Protein AF-A0A1N6MXH7-F1 (afdb_monomer)

Radius of gyration: 32.13 Å; Cα contacts (8 Å, |Δi|>4): 875; chains: 1; bounding box: 76×52×93 Å

Solvent-accessible surface area (backbone atoms only — not comparable to full-atom values): 20182 Å² total; per-residue (Å²): 137,86,83,79,81,79,79,75,79,75,78,75,62,66,65,48,70,84,41,58,43,37,44,47,93,45,76,64,41,60,33,38,21,50,61,50,12,36,44,67,41,36,38,38,38,20,35,17,30,86,84,70,45,72,41,81,75,52,71,70,60,56,66,57,48,40,54,16,33,28,88,80,65,44,65,58,55,86,53,35,44,71,40,76,68,80,74,94,47,51,52,72,53,84,90,58,82,79,71,96,76,76,81,49,82,70,77,69,47,85,54,88,53,58,47,75,49,58,35,30,35,27,21,59,41,75,46,75,46,44,40,14,45,32,37,71,56,91,93,40,81,45,57,22,25,85,95,43,98,22,75,40,56,32,37,42,33,23,39,77,52,61,81,40,51,41,85,39,48,41,79,48,78,44,73,69,78,43,69,54,70,31,54,28,42,38,38,32,29,36,67,97,72,74,41,77,78,48,74,50,79,48,74,38,49,32,40,28,30,40,35,39,37,28,64,36,92,88,60,66,62,51,34,60,45,44,49,68,40,63,36,76,28,72,83,47,82,84,44,42,39,40,27,23,29,40,39,31,68,54,95,54,24,41,31,38,34,30,54,48,26,60,52,72,44,76,66,40,60,34,46,51,79,74,46,72,49,76,47,77,43,86,46,62,100,89,49,76,49,37,35,38,38,38,37,37,39,63,51,49,71,40,63,45,70,54,96,54,85,26,39,37,32,30,40,39,37,41,35,53,50,96,48,84,71,65,82,71,80,70,51,70,54,64,28,37,34,34,38,23,25,38,48,34,31,50,38,48,49,29,29,47,42,76,39,96,75,61,77,52,68,50,67,37,69,108

Structure (mmCIF, N/CA/C/O backbone):
data_AF-A0A1N6MXH7-F1
#
_entry.id   AF-A0A1N6MXH7-F1
#
loop_
_atom_site.group_PDB
_atom_site.id
_atom_site.type_symbol
_atom_site.label_atom_id
_atom_site.label_alt_id
_atom_site.label_comp_id
_atom_site.label_asym_id
_atom_site.label_entity_id
_atom_site.label_seq_id
_atom_site.pdbx_PDB_ins_code
_atom_site.Cartn_x
_atom_site.Cartn_y
_atom_site.Cartn_z
_atom_site.occupancy
_atom_site.B_iso_or_equiv
_atom_site.auth_seq_id
_atom_site.auth_comp_id
_atom_site.auth_asym_id
_atom_site.auth_atom_id
_atom_site.pdbx_PDB_model_num
ATOM 1 N N . MET A 1 1 ? 18.339 37.182 46.900 1.00 38.59 1 MET A N 1
ATOM 2 C CA . MET A 1 1 ? 17.891 35.777 46.757 1.00 38.59 1 MET A CA 1
ATOM 3 C C . MET A 1 1 ? 16.383 35.771 46.547 1.00 38.59 1 MET A C 1
ATOM 5 O O . MET A 1 1 ? 15.653 36.148 47.451 1.00 38.59 1 MET A O 1
ATOM 9 N N . LYS A 1 2 ? 15.919 35.462 45.329 1.00 33.62 2 LYS A N 1
ATOM 10 C CA . LYS A 1 2 ? 14.487 35.376 45.002 1.00 33.62 2 LYS A CA 1
ATOM 11 C C . LYS A 1 2 ? 13.972 33.994 45.418 1.00 33.62 2 LYS A C 1
ATOM 13 O O . LYS A 1 2 ? 14.464 32.986 44.922 1.00 33.62 2 LYS A O 1
ATOM 18 N N . SER A 1 3 ? 13.018 33.973 46.344 1.00 31.70 3 SER A N 1
ATOM 19 C CA . SER A 1 3 ? 12.317 32.770 46.797 1.00 31.70 3 SER A CA 1
ATOM 20 C C . SER A 1 3 ? 11.474 32.190 45.654 1.00 31.70 3 SER A C 1
ATOM 22 O O . SER A 1 3 ? 10.601 32.872 45.114 1.00 31.70 3 SER A O 1
ATOM 24 N N . LYS A 1 4 ? 11.761 30.943 45.261 1.00 37.69 4 LYS A N 1
ATOM 25 C CA . LYS A 1 4 ? 10.909 30.148 44.371 1.00 37.69 4 LYS A CA 1
ATOM 26 C C . LYS A 1 4 ? 9.700 29.674 45.179 1.00 37.69 4 LYS A C 1
ATOM 28 O O . LYS A 1 4 ? 9.831 28.795 46.025 1.00 37.69 4 LYS A O 1
ATOM 33 N N . LYS A 1 5 ? 8.522 30.234 44.893 1.00 37.94 5 LYS A N 1
ATOM 34 C CA . LYS A 1 5 ? 7.237 29.640 45.281 1.00 37.94 5 LYS A CA 1
ATOM 35 C C . LYS A 1 5 ? 7.098 28.296 44.561 1.00 37.94 5 LYS A C 1
ATOM 37 O O . LYS A 1 5 ? 6.932 28.268 43.345 1.00 37.94 5 LYS A O 1
ATOM 42 N N . GLN A 1 6 ? 7.178 27.198 45.307 1.00 36.84 6 GLN A N 1
ATOM 43 C CA . GLN A 1 6 ? 6.637 25.914 44.873 1.00 36.84 6 GLN A CA 1
ATOM 44 C C . GLN A 1 6 ? 5.113 26.053 44.818 1.00 36.84 6 GLN A C 1
ATOM 46 O O . GLN A 1 6 ? 4.457 26.206 45.848 1.00 36.84 6 GLN A O 1
ATOM 51 N N . HIS A 1 7 ? 4.552 26.041 43.611 1.00 32.78 7 HIS A N 1
ATOM 52 C CA . HIS A 1 7 ? 3.139 25.748 43.423 1.00 32.78 7 HIS A CA 1
ATOM 53 C C . HIS A 1 7 ? 2.950 24.261 43.737 1.00 32.78 7 HIS A C 1
ATOM 55 O O . HIS A 1 7 ? 3.252 23.403 42.915 1.00 32.78 7 HIS A O 1
ATOM 61 N N . HIS A 1 8 ? 2.494 23.952 44.950 1.00 35.03 8 HIS A N 1
ATOM 62 C CA . HIS A 1 8 ? 1.823 22.685 45.199 1.00 35.03 8 HIS A CA 1
ATOM 63 C C . HIS A 1 8 ? 0.501 22.730 44.431 1.00 35.03 8 HIS A C 1
ATOM 65 O O . HIS A 1 8 ? -0.423 23.439 44.833 1.00 35.03 8 HIS A O 1
ATOM 71 N N . GLU A 1 9 ? 0.420 22.010 43.311 1.00 40.69 9 GLU A N 1
ATOM 72 C CA . GLU A 1 9 ? -0.867 21.613 42.748 1.00 40.69 9 GLU A CA 1
ATOM 73 C C . GLU A 1 9 ? -1.609 20.838 43.830 1.00 40.69 9 GLU A C 1
ATOM 75 O O . GLU A 1 9 ? -1.252 19.723 44.209 1.00 40.69 9 GLU A O 1
ATOM 80 N N . LYS A 1 10 ? -2.607 21.495 44.411 1.00 43.22 10 LYS A N 1
ATOM 81 C CA . LYS A 1 10 ? -3.512 20.898 45.374 1.00 43.22 10 LYS A CA 1
ATOM 82 C C . LYS A 1 10 ? -4.311 19.856 44.597 1.00 43.22 10 LYS A C 1
ATOM 84 O O . LYS A 1 10 ? -5.234 20.219 43.880 1.00 43.22 10 LYS A O 1
ATOM 89 N N . THR A 1 11 ? -3.922 18.587 44.685 1.00 53.44 11 THR A N 1
ATOM 90 C CA . THR A 1 11 ? -4.691 17.488 44.098 1.00 53.44 11 THR A CA 1
ATOM 91 C C . THR A 1 11 ? -6.060 17.501 44.769 1.00 53.44 11 THR A C 1
ATOM 93 O O . THR A 1 11 ? -6.185 17.165 45.948 1.00 53.44 11 THR A O 1
ATOM 96 N N . GLU A 1 12 ? -7.077 18.006 44.073 1.00 65.69 12 GLU A N 1
ATOM 97 C CA . GLU A 1 12 ? -8.422 18.074 44.629 1.00 65.69 12 GLU A CA 1
ATOM 98 C C . GLU A 1 12 ? -8.900 16.650 44.930 1.00 65.69 12 GLU A C 1
ATOM 100 O O . GLU A 1 12 ? -8.828 15.746 44.094 1.00 65.69 12 GLU A O 1
ATOM 105 N N . ILE A 1 13 ? -9.339 16.423 46.169 1.00 81.50 13 ILE A N 1
ATOM 106 C CA . ILE A 1 13 ? -9.762 15.097 46.617 1.00 81.50 13 ILE A CA 1
ATOM 107 C C . ILE A 1 13 ? -11.116 14.785 45.975 1.00 81.50 13 ILE A C 1
ATOM 109 O O . ILE A 1 13 ? -12.176 15.173 46.474 1.00 81.50 13 ILE A O 1
ATOM 113 N N . ILE A 1 14 ? -11.078 14.055 44.862 1.00 88.25 14 ILE A N 1
ATOM 114 C CA . ILE A 1 14 ? -12.271 13.536 44.193 1.00 88.25 14 ILE A CA 1
ATOM 115 C C . ILE A 1 14 ? -13.004 12.573 45.133 1.00 88.25 14 ILE A C 1
ATOM 117 O O . ILE A 1 14 ? -12.465 11.547 45.554 1.00 88.25 14 ILE A O 1
ATOM 121 N N . SER A 1 15 ? -14.254 12.901 45.445 1.00 89.38 15 SER A N 1
ATOM 122 C CA . SER A 1 15 ? -15.124 12.130 46.341 1.00 89.38 15 SER A CA 1
ATOM 123 C C . SER A 1 15 ? -16.166 11.293 45.589 1.00 89.38 15 SER A C 1
ATOM 125 O O . SER A 1 15 ? -16.755 10.363 46.153 1.00 89.38 15 SER A O 1
ATOM 127 N N . GLY A 1 16 ? -16.403 11.583 44.308 1.00 92.19 16 GLY A N 1
ATOM 128 C CA . GLY A 1 16 ? -17.233 10.749 43.445 1.00 92.19 16 GLY A CA 1
ATOM 129 C C . GLY A 1 16 ? -17.505 11.324 42.067 1.00 92.19 16 GLY A C 1
ATOM 130 O O . GLY A 1 16 ? -16.917 12.325 41.672 1.00 92.19 16 GLY A O 1
ATOM 131 N N . LEU A 1 17 ? -18.406 10.649 41.349 1.00 93.94 17 LEU A N 1
ATOM 132 C CA . LEU A 1 17 ? -18.846 11.006 40.003 1.00 93.94 17 LEU A CA 1
ATOM 133 C C . LEU A 1 17 ? -20.354 11.296 39.993 1.00 93.94 17 LEU A C 1
ATOM 135 O O . LEU A 1 17 ? -21.145 10.543 40.584 1.00 93.94 17 LEU A O 1
ATOM 139 N N . ASN A 1 18 ? -20.747 12.378 39.324 1.00 91.06 18 ASN A N 1
ATOM 140 C CA . ASN A 1 18 ? -22.140 12.716 39.019 1.00 91.06 18 ASN A CA 1
ATOM 141 C C . ASN A 1 18 ? -22.541 12.190 37.643 1.00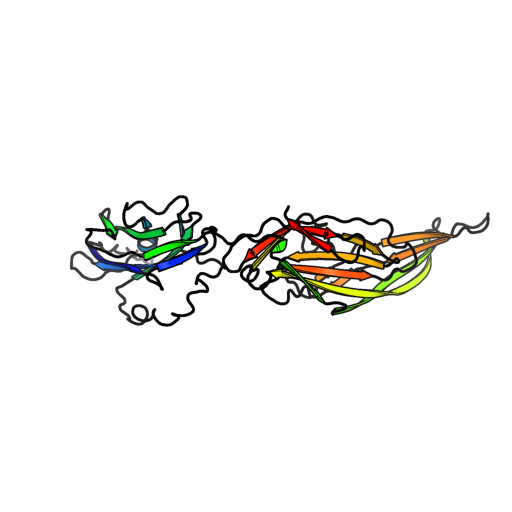 91.06 18 ASN A C 1
ATOM 143 O O . ASN A 1 18 ? -23.614 11.608 37.507 1.00 91.06 18 ASN A O 1
ATOM 147 N N . ILE A 1 19 ? -21.649 12.331 36.662 1.00 92.12 19 ILE A N 1
ATOM 148 C CA . ILE A 1 19 ? -21.818 11.815 35.304 1.00 92.12 19 ILE A CA 1
ATOM 149 C C . ILE A 1 19 ? -20.680 10.838 35.039 1.00 92.12 19 ILE A C 1
ATOM 151 O O . ILE A 1 19 ? -19.520 11.150 35.307 1.00 92.12 19 ILE A O 1
ATOM 155 N N . PHE A 1 20 ? -21.027 9.660 34.533 1.00 94.50 20 PHE A N 1
ATOM 156 C CA . PHE A 1 20 ? -20.088 8.718 33.943 1.00 94.50 20 PHE A CA 1
ATOM 157 C C . PHE A 1 20 ? -20.857 7.879 32.922 1.00 94.50 20 PHE A C 1
ATOM 159 O O . PHE A 1 20 ? -21.672 7.038 33.296 1.00 94.50 20 PHE A O 1
ATOM 166 N N . GLN A 1 21 ? -20.713 8.205 31.640 1.00 94.31 21 GLN A N 1
ATOM 167 C CA . GLN A 1 21 ? -21.544 7.662 30.560 1.00 94.31 21 GLN A CA 1
ATOM 168 C C . GLN A 1 21 ? -20.712 7.445 29.298 1.00 94.31 21 GLN A C 1
ATOM 170 O O . GLN A 1 21 ? -19.763 8.185 29.047 1.00 94.31 21 GLN A O 1
ATOM 175 N N . VAL A 1 22 ? -21.094 6.465 28.484 1.00 92.50 22 VAL A N 1
ATOM 176 C CA . VAL A 1 22 ? -20.469 6.172 27.192 1.00 92.50 22 VAL A CA 1
ATOM 177 C C . VAL A 1 22 ? -21.432 6.513 26.064 1.00 92.50 22 VAL A C 1
ATOM 179 O O . VAL A 1 22 ? -22.631 6.261 26.142 1.00 92.50 22 VAL A O 1
ATOM 182 N N . HIS A 1 23 ? -20.896 7.108 25.010 1.00 89.62 23 HIS A N 1
ATOM 183 C CA . HIS A 1 23 ? -21.662 7.672 23.914 1.00 89.62 23 HIS A CA 1
ATOM 184 C C . HIS A 1 23 ? -20.965 7.433 22.575 1.00 89.62 23 HIS A C 1
ATOM 186 O O . HIS A 1 23 ? -19.736 7.369 22.487 1.00 89.62 23 HIS A O 1
ATOM 192 N N . SER A 1 24 ? -21.765 7.334 21.520 1.00 83.69 24 SER A N 1
ATOM 193 C CA . SER A 1 24 ? -21.318 7.207 20.136 1.00 83.69 24 SER A CA 1
ATOM 194 C C . SER A 1 24 ? -22.317 7.859 19.190 1.00 83.69 24 SER A C 1
ATOM 196 O O . SER A 1 24 ? -23.493 7.990 19.518 1.00 83.69 24 SER A O 1
ATOM 198 N N . ILE A 1 25 ? -21.847 8.210 17.986 1.00 73.81 25 ILE A N 1
ATOM 199 C CA . ILE A 1 25 ? -22.654 8.862 16.935 1.00 73.81 25 ILE A CA 1
ATOM 200 C C . ILE A 1 25 ? -23.952 8.096 16.666 1.00 73.81 25 ILE A C 1
ATOM 202 O O . ILE A 1 25 ? -25.014 8.687 16.496 1.00 73.81 25 ILE A O 1
ATOM 206 N N . LEU A 1 26 ? -23.859 6.769 16.672 1.00 76.75 26 LEU A N 1
ATOM 207 C CA . LEU A 1 26 ? -24.978 5.863 16.486 1.00 76.75 26 LEU A CA 1
ATOM 208 C C . LEU A 1 26 ? -25.105 4.964 17.706 1.00 76.75 26 LEU A C 1
ATOM 210 O O . LEU A 1 26 ? -24.095 4.546 18.270 1.00 76.75 26 LEU A O 1
ATOM 214 N N . LYS A 1 27 ? -26.340 4.601 18.065 1.00 75.06 27 LYS A N 1
ATOM 215 C CA . LYS A 1 27 ? -26.617 3.632 19.138 1.00 75.06 27 LYS A CA 1
ATOM 216 C C . LYS A 1 27 ? -25.940 2.277 18.884 1.00 75.06 27 LYS A C 1
ATOM 218 O O . LYS A 1 27 ? -25.482 1.622 19.818 1.00 75.06 27 LYS A O 1
ATOM 223 N N . THR A 1 28 ? -25.861 1.891 17.613 1.00 87.94 28 THR A N 1
ATOM 224 C CA . THR A 1 28 ? -25.142 0.708 17.146 1.00 87.94 28 THR A CA 1
ATOM 225 C C . THR A 1 28 ? -24.199 1.118 16.026 1.00 87.94 28 THR A C 1
ATOM 227 O O . THR A 1 28 ? -24.632 1.665 15.014 1.00 87.94 28 THR A O 1
ATOM 230 N N . MET A 1 29 ? -22.910 0.856 16.211 1.00 90.69 29 MET A N 1
ATOM 231 C CA . MET A 1 29 ? -21.877 1.074 15.203 1.00 90.69 29 MET A CA 1
ATOM 232 C C . MET A 1 29 ? -21.495 -0.257 14.573 1.00 90.69 29 MET A C 1
ATOM 234 O O . MET A 1 29 ? -21.377 -1.261 15.271 1.00 90.69 29 MET A O 1
ATOM 238 N N . LYS A 1 30 ? -21.273 -0.254 13.262 1.00 92.50 30 LYS A N 1
ATOM 239 C CA . LYS A 1 30 ? -20.743 -1.405 12.533 1.00 92.50 30 LYS A CA 1
ATOM 240 C C . LYS A 1 30 ? -19.333 -1.089 12.063 1.00 92.50 30 LYS A C 1
ATOM 242 O O . LYS A 1 30 ? -19.087 0.020 11.590 1.00 92.50 30 LYS A O 1
ATOM 247 N N . ILE A 1 31 ? -18.421 -2.036 12.213 1.00 95.06 31 ILE A N 1
ATOM 248 C CA . ILE A 1 31 ? -17.057 -1.959 11.690 1.00 95.06 31 ILE A CA 1
ATOM 249 C C . ILE A 1 31 ? -16.675 -3.307 11.095 1.00 95.06 31 ILE A C 1
ATOM 251 O O . ILE A 1 31 ? -17.125 -4.337 11.582 1.00 95.06 31 ILE A O 1
ATOM 255 N N . TYR A 1 32 ? -15.814 -3.326 10.083 1.00 96.31 32 TYR A N 1
ATOM 256 C CA . TYR A 1 32 ? -15.231 -4.584 9.627 1.00 96.31 32 TYR A CA 1
ATOM 257 C C . TYR A 1 32 ? -14.225 -5.106 10.654 1.00 96.31 32 TYR A C 1
ATOM 259 O O . TYR A 1 32 ? -13.389 -4.352 11.157 1.00 96.31 32 TYR A O 1
ATOM 267 N N . ALA A 1 33 ? -14.265 -6.409 10.919 1.00 96.81 33 ALA A N 1
ATOM 268 C CA . ALA A 1 33 ? -13.365 -7.120 11.820 1.00 96.81 33 ALA A CA 1
ATOM 269 C C . ALA A 1 33 ? -11.966 -7.339 11.203 1.00 96.81 33 ALA A C 1
ATOM 271 O O . ALA A 1 33 ? -11.436 -8.448 11.173 1.00 96.81 33 ALA A O 1
ATOM 272 N N . ASN A 1 34 ? -11.384 -6.276 10.645 1.00 96.50 34 ASN A N 1
ATOM 273 C CA . ASN A 1 34 ? -10.124 -6.276 9.901 1.00 96.50 34 ASN A CA 1
ATOM 274 C C . ASN A 1 34 ? -8.959 -5.645 10.690 1.00 96.50 34 ASN A C 1
ATOM 276 O O . ASN A 1 34 ? -7.886 -5.404 10.135 1.00 96.50 34 ASN A O 1
ATOM 280 N N . GLY A 1 35 ? -9.181 -5.304 11.963 1.00 96.19 35 GLY A N 1
ATOM 281 C CA . GLY A 1 35 ? -8.195 -4.652 12.824 1.00 96.19 35 GLY A CA 1
ATOM 282 C C . GLY A 1 35 ? -7.916 -3.179 12.503 1.00 96.19 35 GLY A C 1
ATOM 283 O O . GLY A 1 35 ? -7.206 -2.516 13.265 1.00 96.19 35 GLY A O 1
ATOM 284 N N . LYS A 1 36 ? -8.484 -2.629 11.426 1.00 95.88 36 LYS A N 1
ATOM 285 C CA . LYS A 1 36 ? -8.186 -1.292 10.893 1.00 95.88 36 LYS A CA 1
ATOM 286 C C . LYS A 1 36 ? -9.383 -0.352 10.910 1.00 95.88 36 LYS A C 1
ATOM 288 O O . LYS A 1 36 ? -9.194 0.815 11.244 1.00 95.88 36 LYS A O 1
ATOM 293 N N . MET A 1 37 ? -10.592 -0.799 10.585 1.00 95.81 37 MET A N 1
ATOM 294 C CA . MET A 1 37 ? -11.776 0.044 10.736 1.00 95.81 37 MET A CA 1
ATOM 295 C C . MET A 1 37 ? -12.001 0.328 12.225 1.00 95.81 37 MET A C 1
ATOM 297 O O . MET A 1 37 ? -11.911 -0.573 13.056 1.00 95.81 37 MET A O 1
ATOM 301 N N . GLN A 1 38 ? -12.261 1.590 12.570 1.00 95.31 38 GLN A N 1
ATOM 302 C CA . GLN A 1 38 ? -12.436 2.007 13.959 1.00 95.31 38 GLN A CA 1
ATOM 303 C C . GLN A 1 38 ? -13.826 2.591 14.203 1.00 95.31 38 GLN A C 1
ATOM 305 O O . GLN A 1 38 ? -14.354 3.319 13.367 1.00 95.31 38 GLN A O 1
ATOM 310 N N . ALA A 1 39 ? -14.378 2.319 15.382 1.00 94.00 39 ALA A N 1
ATOM 311 C CA . ALA A 1 39 ? -15.581 2.934 15.920 1.00 94.00 39 ALA A CA 1
ATOM 312 C C . ALA A 1 39 ? -15.204 3.985 16.974 1.00 94.00 39 ALA A C 1
ATOM 314 O O . ALA A 1 39 ? -14.379 3.722 17.853 1.00 94.00 39 ALA A O 1
ATOM 315 N N . ARG A 1 40 ? -15.815 5.174 16.909 1.00 93.56 40 ARG A N 1
ATOM 316 C CA . ARG A 1 40 ? -15.599 6.242 17.896 1.00 93.56 40 ARG A CA 1
ATOM 317 C C . ARG A 1 40 ? -16.456 5.994 19.135 1.00 93.56 40 ARG A C 1
ATOM 319 O O . ARG A 1 40 ? -17.680 5.956 19.039 1.00 93.56 40 ARG A O 1
ATOM 326 N N . VAL A 1 41 ? -15.818 5.915 20.295 1.00 93.81 41 VAL A N 1
ATOM 327 C CA . VAL A 1 41 ? -16.467 5.778 21.601 1.00 93.81 41 VAL A CA 1
ATOM 328 C C . VAL A 1 41 ? -16.021 6.929 22.491 1.00 93.81 41 VAL A C 1
ATOM 330 O O . VAL A 1 41 ? -14.834 7.073 22.765 1.00 93.81 41 VAL A O 1
ATOM 333 N N . THR A 1 42 ? -16.952 7.755 22.953 1.00 94.12 42 THR A N 1
ATOM 334 C CA . THR A 1 42 ? -16.653 8.904 23.814 1.00 94.12 42 THR A CA 1
ATOM 335 C C . THR A 1 42 ? -17.223 8.674 25.205 1.00 94.12 42 THR A C 1
ATOM 337 O O . THR A 1 42 ? -18.403 8.372 25.371 1.00 94.12 42 THR A O 1
ATOM 340 N N . VAL A 1 43 ? -16.374 8.822 26.216 1.00 95.25 43 VAL A N 1
ATOM 341 C CA . VAL A 1 43 ? -16.749 8.736 27.626 1.00 95.25 43 VAL A CA 1
ATOM 342 C C . VAL A 1 43 ? -16.936 10.147 28.157 1.00 95.25 43 VAL A C 1
ATOM 344 O O . VAL A 1 43 ? -16.017 10.952 28.058 1.00 95.25 43 VAL A O 1
ATOM 347 N N . PHE A 1 44 ? -18.102 10.438 28.723 1.00 94.62 44 PHE A N 1
ATOM 348 C CA . PHE A 1 44 ? -18.416 11.693 29.401 1.00 94.62 44 PHE A CA 1
ATOM 349 C C . PHE A 1 44 ? -18.335 11.493 30.909 1.00 94.62 44 PHE A C 1
ATOM 351 O O . PHE A 1 44 ? -18.865 10.512 31.439 1.00 94.62 44 PHE A O 1
ATOM 358 N N . ILE A 1 45 ? -17.683 12.420 31.605 1.00 94.81 45 ILE A N 1
ATOM 359 C CA . ILE A 1 45 ? -17.405 12.308 33.033 1.00 94.81 45 ILE A CA 1
ATOM 360 C C . ILE A 1 45 ? -17.504 13.663 33.737 1.00 94.81 45 ILE A C 1
ATOM 362 O O . ILE A 1 45 ? -17.041 14.682 33.236 1.00 94.81 45 ILE A O 1
ATOM 366 N N . GLN A 1 46 ? -18.112 13.668 34.921 1.00 94.75 46 GLN A N 1
ATOM 367 C CA . GLN A 1 46 ? -18.156 14.822 35.818 1.00 94.75 46 GLN A CA 1
ATOM 368 C C . GLN A 1 46 ? -17.867 14.343 37.238 1.00 94.75 46 GLN A C 1
ATOM 370 O O . GLN A 1 46 ? -18.663 13.596 37.821 1.00 94.75 46 GLN A O 1
ATOM 375 N N . ALA A 1 47 ? -16.737 14.775 37.789 1.00 94.38 47 ALA A N 1
ATOM 376 C CA . ALA A 1 47 ? -16.320 14.458 39.147 1.00 94.38 47 ALA A CA 1
ATOM 377 C C . ALA A 1 47 ? -16.768 15.535 40.144 1.00 94.38 47 ALA A C 1
ATOM 379 O O . ALA A 1 47 ? -17.087 16.659 39.759 1.00 94.38 47 ALA A O 1
ATOM 380 N N . TYR A 1 48 ? -16.810 15.188 41.432 1.00 94.50 48 TYR A N 1
ATOM 381 C CA . TYR A 1 48 ? -17.106 16.126 42.516 1.00 94.50 48 TYR A CA 1
ATOM 382 C C . TYR A 1 48 ? -16.227 15.902 43.758 1.00 94.50 48 TYR A C 1
ATOM 384 O O . TYR A 1 48 ? -15.789 14.778 44.027 1.00 94.50 48 TYR A O 1
ATOM 392 N N . ASP A 1 49 ? -16.012 16.960 44.543 1.00 93.25 49 ASP A N 1
ATOM 393 C CA . ASP A 1 49 ? -15.274 16.952 45.816 1.00 93.25 49 ASP A CA 1
ATOM 394 C C . ASP A 1 49 ? -16.147 16.565 47.032 1.00 93.25 49 ASP A C 1
ATOM 396 O O . ASP A 1 49 ? -17.343 16.285 46.923 1.00 93.25 49 ASP A O 1
ATOM 400 N N . ALA A 1 50 ? -15.575 16.573 48.238 1.00 90.00 50 ALA A N 1
ATOM 401 C CA . ALA A 1 50 ? -16.310 16.237 49.463 1.00 90.00 50 ALA A CA 1
ATOM 402 C C . ALA A 1 50 ? -17.524 17.158 49.722 1.00 90.00 50 ALA A C 1
ATOM 404 O O . ALA A 1 50 ? -18.490 16.738 50.359 1.00 90.00 50 ALA A O 1
ATOM 405 N N . ASN A 1 51 ? -17.509 18.377 49.175 1.00 91.81 51 ASN A N 1
ATOM 406 C CA . ASN A 1 51 ? -18.566 19.382 49.292 1.00 91.81 51 ASN A CA 1
ATOM 407 C C . ASN A 1 51 ? -19.589 19.315 48.147 1.00 91.81 51 ASN A C 1
ATOM 409 O O . ASN A 1 51 ? -20.402 20.229 48.010 1.00 91.81 51 ASN A O 1
ATOM 413 N N . LYS A 1 52 ? -19.547 18.266 47.310 1.00 89.44 52 LYS A N 1
ATOM 414 C CA . LYS A 1 52 ? -20.387 18.105 46.109 1.00 89.44 52 LYS A CA 1
ATOM 415 C C . LYS A 1 52 ? -20.168 19.188 45.045 1.00 89.44 52 LYS A C 1
ATOM 417 O O . LYS A 1 52 ? -21.016 19.349 44.167 1.00 89.44 52 LYS A O 1
ATOM 422 N N . LYS A 1 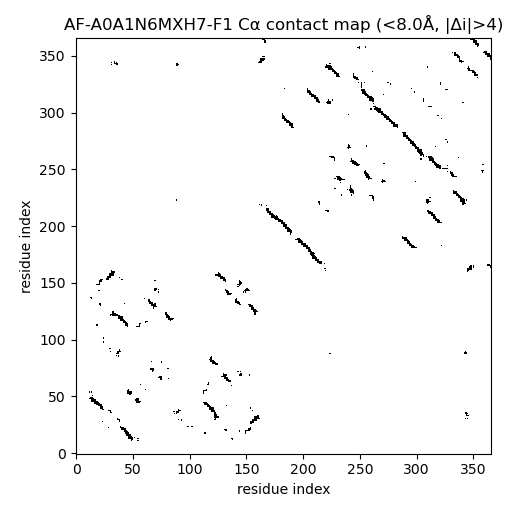53 ? -19.039 19.899 45.078 1.00 92.00 53 LYS A N 1
ATOM 423 C CA . LYS A 1 53 ? -18.662 20.849 44.027 1.00 92.00 53 LYS A CA 1
ATOM 424 C C . LYS A 1 53 ? -18.021 20.101 42.860 1.00 92.00 53 LYS A C 1
ATOM 426 O O . LYS A 1 53 ? -17.215 19.208 43.118 1.00 92.00 53 LYS A O 1
ATOM 431 N N . PRO A 1 54 ? -18.360 20.431 41.600 1.00 91.31 54 PRO A N 1
ATOM 432 C CA . PRO A 1 54 ? -17.709 19.826 40.448 1.00 91.31 54 PRO A CA 1
ATOM 433 C C . PRO A 1 54 ? -16.204 20.104 40.444 1.00 91.31 54 PRO A C 1
ATOM 435 O O . PRO A 1 54 ? -15.793 21.230 40.722 1.00 91.31 54 PRO A O 1
ATOM 438 N N . VAL A 1 55 ? -15.412 19.090 40.106 1.00 93.19 55 VAL A N 1
ATOM 439 C CA . VAL A 1 55 ? -13.951 19.179 39.974 1.00 93.19 55 VAL A CA 1
ATOM 440 C C . VAL A 1 55 ? -13.513 18.564 38.652 1.00 93.19 55 VAL A C 1
ATOM 442 O O . VAL A 1 55 ? -14.152 17.630 38.160 1.00 93.19 55 VAL A O 1
ATOM 445 N N . LEU A 1 56 ? -12.430 19.087 38.082 1.00 93.50 56 LEU A N 1
ATOM 446 C CA . LEU A 1 56 ? -11.857 18.562 36.848 1.00 93.50 56 LEU A CA 1
ATOM 447 C C . LEU A 1 56 ? -10.844 17.465 37.164 1.00 93.50 56 LEU A C 1
ATOM 449 O O . LEU A 1 56 ? -10.003 17.604 38.049 1.00 93.50 56 LEU A O 1
ATOM 453 N N . LEU A 1 57 ? -10.926 16.377 36.412 1.00 93.62 57 LEU A N 1
ATOM 454 C CA . LEU A 1 57 ? -9.915 15.336 36.372 1.00 93.62 57 LEU A CA 1
ATOM 455 C C . LEU A 1 57 ? -8.700 15.827 35.582 1.00 93.62 57 LEU A C 1
ATOM 457 O O . LEU A 1 57 ? -8.852 16.533 34.581 1.00 93.62 57 L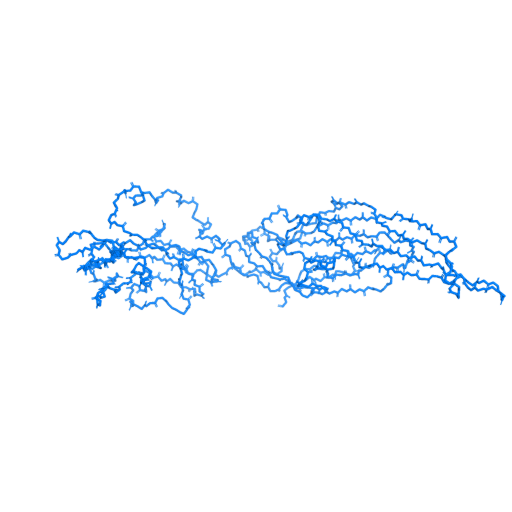EU A O 1
ATOM 461 N N . SER A 1 58 ? -7.503 15.426 36.007 1.00 94.00 58 SER A N 1
ATOM 462 C CA . SER A 1 58 ? -6.286 15.643 35.221 1.00 94.00 58 SER A CA 1
ATOM 463 C C . SER A 1 58 ? -6.299 14.815 33.931 1.00 94.00 58 SER A C 1
ATOM 465 O O . SER A 1 58 ? -7.059 13.851 33.797 1.00 94.00 58 SER A O 1
ATOM 467 N N . GLU A 1 59 ? -5.423 15.154 32.985 1.00 91.69 59 GLU A N 1
ATOM 468 C CA . GLU A 1 59 ? -5.265 14.379 31.747 1.00 91.69 59 GLU A CA 1
ATOM 469 C C . GLU A 1 59 ? -4.901 12.916 32.031 1.00 91.69 59 GLU A C 1
ATOM 471 O O . GLU A 1 59 ? -5.509 12.020 31.451 1.00 91.69 59 GLU A O 1
ATOM 476 N N . ASP A 1 60 ? -4.007 12.664 32.992 1.00 93.38 60 ASP A N 1
ATOM 477 C CA . ASP A 1 60 ? -3.627 11.307 33.408 1.00 93.38 60 ASP A CA 1
ATOM 478 C C . ASP A 1 60 ? -4.810 10.528 33.996 1.00 93.38 60 ASP A C 1
ATOM 480 O O . ASP A 1 60 ? -4.985 9.336 33.733 1.00 93.38 60 ASP A O 1
ATOM 484 N N . GLN A 1 61 ? -5.664 11.198 34.774 1.00 95.44 61 GLN A N 1
ATOM 485 C CA . GLN A 1 61 ? -6.870 10.581 35.320 1.00 95.44 61 GLN A CA 1
ATOM 486 C C . GLN A 1 61 ? -7.866 10.238 34.209 1.00 95.44 61 GLN A C 1
ATOM 488 O O . GLN A 1 61 ? -8.416 9.138 34.213 1.00 95.44 61 GLN A O 1
ATOM 493 N N . LEU A 1 62 ? -8.069 11.122 33.229 1.00 94.75 62 LEU A N 1
ATOM 494 C CA . LEU A 1 62 ? -8.916 10.832 32.069 1.00 94.75 62 LEU A CA 1
ATOM 495 C C . LEU A 1 62 ? -8.342 9.700 31.206 1.00 94.75 62 LEU A C 1
ATOM 497 O O . LEU A 1 62 ? -9.074 8.790 30.821 1.00 94.75 62 LEU A O 1
ATOM 501 N N . ALA A 1 63 ? -7.033 9.707 30.958 1.00 94.00 63 ALA A N 1
ATOM 502 C CA . ALA A 1 63 ? -6.342 8.663 30.205 1.00 94.00 63 ALA A CA 1
ATOM 503 C C . ALA A 1 63 ? -6.336 7.304 30.932 1.00 94.00 63 ALA A C 1
ATOM 505 O O . ALA A 1 63 ? -6.167 6.267 30.295 1.00 94.00 63 ALA A O 1
ATOM 506 N N . SER A 1 64 ? -6.564 7.285 32.252 1.00 96.50 64 SER A N 1
ATOM 507 C CA . SER A 1 64 ? -6.712 6.049 33.034 1.00 96.50 64 SER A CA 1
ATOM 508 C C . SER A 1 64 ? -8.059 5.338 32.839 1.00 96.50 64 SER A C 1
ATOM 510 O O . SER A 1 64 ? -8.236 4.220 33.331 1.00 96.50 64 SER A O 1
ATOM 512 N N . ILE A 1 65 ? -9.019 5.963 32.139 1.00 97.62 65 ILE A N 1
ATOM 513 C CA . ILE A 1 65 ? -10.302 5.337 31.808 1.00 97.62 65 ILE A CA 1
ATOM 514 C C . ILE A 1 65 ? -10.048 4.091 30.958 1.00 97.62 65 ILE A C 1
ATOM 516 O O . ILE A 1 65 ? -9.371 4.139 29.938 1.00 97.62 65 ILE A O 1
ATOM 520 N N . LYS A 1 66 ? -10.655 2.972 31.335 1.00 97.94 66 LYS A N 1
ATOM 521 C CA . LYS A 1 66 ? -10.594 1.720 30.586 1.00 97.94 66 LYS A CA 1
ATOM 522 C C . LYS A 1 66 ? -11.927 1.437 29.931 1.00 97.94 66 LYS A C 1
ATOM 524 O O . LYS A 1 66 ? -12.964 1.567 30.584 1.00 97.94 66 LYS A O 1
ATOM 529 N N . LEU A 1 67 ? -11.903 1.019 28.668 1.00 97.94 67 LEU A N 1
ATOM 530 C CA . LEU A 1 67 ? -13.094 0.462 28.042 1.00 97.94 67 LEU A CA 1
ATOM 531 C C . LEU A 1 67 ? -13.255 -0.990 28.479 1.00 97.94 67 LEU A C 1
ATOM 533 O O . LEU A 1 67 ? -12.303 -1.771 28.473 1.00 97.94 67 LEU A O 1
ATOM 537 N N . ILE A 1 68 ? -14.472 -1.339 28.870 1.00 97.31 68 ILE A N 1
ATOM 538 C CA . ILE A 1 68 ? -14.827 -2.659 29.385 1.00 97.31 68 ILE A CA 1
ATOM 539 C C . ILE A 1 68 ? -16.001 -3.229 28.594 1.00 97.31 68 ILE A C 1
ATOM 541 O O . ILE A 1 68 ? -16.801 -2.484 28.027 1.00 97.31 68 ILE A O 1
ATOM 545 N N . ASP A 1 69 ? -16.139 -4.546 28.606 1.00 96.12 69 ASP A N 1
ATOM 546 C CA . ASP A 1 69 ? -17.383 -5.205 28.233 1.00 96.12 69 ASP A CA 1
ATOM 547 C C . ASP A 1 69 ? -18.451 -4.902 29.297 1.00 96.12 69 ASP A C 1
ATOM 549 O O . ASP A 1 69 ? -18.237 -5.092 30.498 1.00 96.12 69 ASP A O 1
ATOM 553 N N . TYR A 1 70 ? -19.596 -4.387 28.858 1.00 96.06 70 TYR A N 1
ATOM 554 C CA . TYR A 1 70 ? -20.678 -3.925 29.725 1.00 96.06 70 TYR A CA 1
ATOM 555 C C . TYR A 1 70 ? -21.240 -5.044 30.618 1.00 96.06 70 TYR A C 1
ATOM 557 O O . TYR A 1 70 ? -21.543 -4.798 31.788 1.00 96.06 70 TYR A O 1
ATOM 565 N N . ILE A 1 71 ? -21.331 -6.271 30.095 1.00 92.25 71 ILE A N 1
ATOM 566 C CA . ILE A 1 71 ? -21.938 -7.419 30.778 1.00 92.25 71 ILE A CA 1
ATOM 567 C C . ILE A 1 71 ? -20.951 -8.040 31.771 1.00 92.25 71 ILE A C 1
ATOM 569 O O . ILE A 1 71 ? -21.269 -8.255 32.937 1.00 92.25 71 ILE A O 1
ATOM 573 N N . THR A 1 72 ? -19.726 -8.315 31.330 1.00 93.06 72 THR A N 1
ATOM 574 C CA . THR A 1 72 ? -18.725 -9.052 32.117 1.00 93.06 72 THR A CA 1
ATOM 575 C C . THR A 1 72 ? -17.848 -8.153 32.985 1.00 93.06 72 THR A C 1
ATOM 577 O O . THR A 1 72 ? -17.230 -8.627 33.939 1.00 93.06 72 THR A O 1
ATOM 580 N N . GLY A 1 73 ? -17.747 -6.862 32.661 1.00 93.62 73 GLY A N 1
ATOM 581 C CA . GLY A 1 73 ? -16.904 -5.890 33.363 1.00 93.62 73 GLY A CA 1
ATOM 582 C C . GLY A 1 73 ? -15.409 -6.034 33.127 1.00 93.62 73 GLY A C 1
ATOM 583 O O . GLY A 1 73 ? -14.615 -5.344 33.777 1.00 93.62 73 GLY A O 1
ATOM 584 N N . LYS A 1 74 ? -15.022 -6.942 32.230 1.00 95.25 74 LYS A N 1
ATOM 585 C CA . LYS A 1 74 ? -13.632 -7.165 31.843 1.00 95.25 74 LYS A CA 1
ATOM 586 C C . LYS A 1 74 ? -13.192 -6.077 30.876 1.00 95.25 74 LYS A C 1
ATOM 588 O O . LYS A 1 74 ? -13.954 -5.673 30.005 1.00 95.25 74 LYS A O 1
ATOM 593 N N . GLU A 1 75 ? -11.957 -5.619 31.031 1.00 96.69 75 GLU A N 1
ATOM 594 C CA . GLU A 1 75 ? -11.325 -4.703 30.082 1.00 96.69 75 GLU A CA 1
ATOM 595 C C . GLU A 1 75 ? -11.277 -5.323 28.684 1.00 96.69 75 GLU A C 1
ATOM 597 O O . GLU A 1 75 ? -10.992 -6.518 28.529 1.00 96.69 75 GLU A O 1
ATOM 602 N N . LEU A 1 76 ? -11.571 -4.504 27.673 1.00 96.06 76 LEU A N 1
ATOM 603 C CA . LEU A 1 76 ? -11.474 -4.932 26.285 1.00 96.06 76 LEU A CA 1
ATOM 604 C C . LEU A 1 76 ? -10.031 -5.331 25.982 1.00 96.06 76 LEU A C 1
ATOM 606 O O . LEU A 1 76 ? -9.099 -4.553 26.175 1.00 96.06 76 LEU A O 1
ATOM 610 N N . SER A 1 77 ? -9.854 -6.564 25.527 1.00 93.75 77 SER A N 1
ATOM 611 C CA . SER A 1 77 ? -8.547 -7.145 25.242 1.00 93.75 77 SER A CA 1
ATOM 612 C C . SER A 1 77 ? -8.665 -8.280 24.223 1.00 93.75 77 SER A C 1
ATOM 614 O O . SER A 1 77 ? -9.759 -8.758 23.903 1.00 93.75 77 SER A O 1
ATOM 616 N N . GLY A 1 78 ? -7.524 -8.724 23.694 1.00 93.25 78 GLY A N 1
ATOM 617 C CA . GLY A 1 78 ? -7.471 -9.793 22.701 1.00 93.25 78 GLY A CA 1
ATOM 618 C C . GLY A 1 78 ? -7.971 -9.322 21.339 1.00 93.25 78 GLY A C 1
ATOM 619 O O . GLY A 1 78 ? -7.341 -8.479 20.705 1.00 93.25 78 GLY A O 1
ATOM 620 N N . LYS A 1 79 ? -9.086 -9.890 20.867 1.00 95.62 79 LYS A N 1
ATOM 621 C CA . LYS A 1 79 ? -9.617 -9.586 19.530 1.00 95.62 79 LYS A CA 1
ATOM 622 C C . LYS A 1 79 ? -10.267 -8.207 19.430 1.00 95.62 79 LYS A C 1
ATOM 624 O O . LYS A 1 79 ? -10.341 -7.681 18.327 1.00 95.62 79 LYS A O 1
ATOM 629 N N . TRP A 1 80 ? -10.686 -7.633 20.556 1.00 97.38 80 TRP A N 1
ATOM 630 C CA . TRP A 1 80 ? -11.139 -6.249 20.666 1.00 97.38 80 TRP A CA 1
ATOM 631 C C . TRP A 1 80 ? -10.025 -5.398 21.265 1.00 97.38 80 TRP A C 1
ATOM 633 O O . TRP A 1 80 ? -9.381 -5.793 22.236 1.00 97.38 80 TRP A O 1
ATOM 643 N N . SER A 1 81 ? -9.805 -4.216 20.701 1.00 96.88 81 SER A N 1
ATOM 644 C CA . SER A 1 81 ? -8.810 -3.272 21.212 1.00 96.88 81 SER A CA 1
ATOM 645 C C . SER A 1 81 ? -9.257 -1.837 20.992 1.00 96.88 81 SER A C 1
ATOM 647 O O . SER A 1 81 ? -10.127 -1.559 20.165 1.00 96.88 81 SER A O 1
ATOM 649 N N . TYR A 1 82 ? -8.673 -0.916 21.750 1.00 96.94 82 TYR A N 1
ATOM 650 C CA . TYR A 1 82 ? -8.983 0.500 21.657 1.00 96.94 82 TYR A CA 1
ATOM 651 C C . TYR A 1 82 ? -7.738 1.349 21.898 1.00 96.94 82 TYR A C 1
ATOM 653 O O . TYR A 1 82 ? -6.791 0.923 22.556 1.00 96.94 82 TYR A O 1
ATOM 661 N N . ASN A 1 83 ? -7.732 2.559 21.349 1.00 95.06 83 ASN A N 1
ATOM 662 C CA . ASN A 1 83 ? -6.675 3.540 21.577 1.00 95.06 83 ASN A CA 1
ATOM 663 C C . ASN A 1 83 ? -7.241 4.967 21.495 1.00 95.06 83 ASN A C 1
ATOM 665 O O . ASN A 1 83 ? -8.362 5.169 21.037 1.00 95.06 83 ASN A O 1
ATOM 669 N N . ALA A 1 84 ? -6.473 5.970 21.914 1.00 93.50 84 ALA A N 1
ATOM 670 C CA . ALA A 1 84 ? -6.885 7.373 21.806 1.00 93.50 84 ALA A CA 1
ATOM 671 C C . ALA A 1 84 ? -6.688 7.966 20.391 1.00 93.50 84 ALA A C 1
ATOM 673 O O . ALA A 1 84 ? -7.112 9.088 20.117 1.00 93.50 84 ALA A O 1
ATOM 674 N N . LYS A 1 85 ? -6.042 7.239 19.467 1.00 94.38 85 LYS A N 1
ATOM 675 C CA . LYS A 1 85 ? -5.585 7.759 18.173 1.00 94.38 85 LYS A CA 1
ATOM 676 C C . LYS A 1 85 ? -6.429 7.250 17.000 1.00 94.38 85 LYS A C 1
ATOM 678 O O . LYS A 1 85 ? -6.355 6.093 16.589 1.00 94.38 85 LYS A O 1
ATOM 683 N N . LYS A 1 86 ? -7.127 8.185 16.360 1.00 94.06 86 LYS A N 1
ATOM 684 C CA . LYS A 1 86 ? -7.786 7.961 15.070 1.00 94.06 86 LYS A CA 1
ATOM 685 C C . LYS A 1 86 ? -6.763 7.549 14.005 1.00 94.06 86 LYS A C 1
ATOM 687 O O . LYS A 1 86 ? -5.703 8.172 13.899 1.00 94.06 86 LYS A O 1
ATOM 692 N N . ASN A 1 87 ? -7.075 6.538 13.200 1.00 94.31 87 ASN A N 1
ATOM 693 C CA . ASN A 1 87 ? -6.251 6.154 12.056 1.00 94.31 87 ASN A CA 1
ATOM 694 C C . ASN A 1 87 ? -6.753 6.776 10.732 1.00 94.31 87 ASN A C 1
ATOM 696 O O . ASN A 1 87 ? -7.577 7.687 10.722 1.00 94.31 87 ASN A O 1
ATOM 700 N N . LYS A 1 88 ? -6.174 6.345 9.606 1.00 92.75 88 LYS A N 1
ATOM 701 C CA . LYS A 1 88 ? -6.384 6.942 8.274 1.00 92.75 88 LYS A CA 1
ATOM 702 C C . LYS A 1 88 ? -7.566 6.370 7.470 1.00 92.75 88 LYS A C 1
ATOM 704 O O . LYS A 1 88 ? -7.798 6.846 6.358 1.00 92.75 88 LYS A O 1
ATOM 709 N N . TYR A 1 89 ? -8.243 5.335 7.969 1.00 93.88 89 TYR A N 1
ATOM 710 C CA . TYR A 1 89 ? -9.342 4.656 7.272 1.00 93.88 89 TYR A CA 1
ATOM 711 C C . TYR A 1 89 ? -10.692 5.328 7.568 1.00 93.88 89 TYR A C 1
ATOM 713 O O . TYR A 1 89 ? -10.821 6.109 8.510 1.00 93.88 89 TYR A O 1
ATOM 721 N N . ILE A 1 90 ? -11.707 5.049 6.755 1.00 91.06 90 ILE A N 1
ATOM 722 C CA . ILE A 1 90 ? -13.075 5.523 6.973 1.00 91.06 90 ILE A CA 1
ATOM 723 C C . ILE A 1 90 ? -13.687 4.770 8.163 1.00 91.06 90 ILE A C 1
ATOM 725 O O . ILE A 1 90 ? -13.481 3.572 8.349 1.00 91.06 90 ILE A O 1
ATOM 729 N N . HIS A 1 91 ? -14.435 5.492 8.997 1.00 87.94 91 HIS A N 1
ATOM 730 C CA . HIS A 1 91 ? -15.022 4.979 10.246 1.00 87.94 91 HIS A CA 1
ATOM 731 C C . HIS A 1 91 ? -16.550 4.921 10.227 1.00 87.94 91 HIS A C 1
ATOM 733 O O . HIS A 1 91 ? -17.163 4.412 11.162 1.00 87.94 91 HIS A O 1
ATOM 739 N N . THR A 1 92 ? -17.168 5.451 9.173 1.00 78.62 92 THR A N 1
ATOM 740 C CA . THR A 1 92 ? -18.621 5.489 9.018 1.00 78.62 92 THR A CA 1
ATOM 741 C C . THR A 1 92 ? -19.036 4.462 7.971 1.00 78.62 92 THR A C 1
ATOM 743 O O . THR A 1 92 ? -18.590 4.575 6.826 1.00 78.62 92 THR A O 1
ATOM 746 N N . PRO A 1 93 ? -19.873 3.470 8.322 1.00 67.50 93 PRO A N 1
ATOM 747 C CA . PRO A 1 93 ? -20.396 2.512 7.358 1.00 67.50 93 PRO A CA 1
ATOM 748 C C . PRO A 1 93 ? -21.116 3.208 6.194 1.00 67.50 93 PRO A C 1
ATOM 750 O O . PRO A 1 93 ? -21.783 4.219 6.424 1.00 67.50 93 PRO A O 1
ATOM 753 N N . PRO A 1 94 ? -21.041 2.658 4.975 1.00 61.12 94 PRO A N 1
ATOM 754 C CA . PRO A 1 94 ? -21.662 3.255 3.792 1.00 61.12 94 PRO A CA 1
ATOM 755 C C . PRO A 1 94 ? -23.196 3.278 3.863 1.00 61.12 94 PRO A C 1
ATOM 757 O O . PRO A 1 94 ? -23.811 4.194 3.327 1.00 61.12 94 PRO A O 1
ATOM 760 N N . ASP A 1 95 ? -23.809 2.347 4.601 1.00 61.53 95 ASP A N 1
ATOM 761 C CA . ASP A 1 95 ? -25.265 2.302 4.813 1.00 61.53 95 ASP A CA 1
ATOM 762 C C . ASP A 1 95 ? -25.785 3.422 5.735 1.00 61.53 95 ASP A C 1
ATOM 764 O O . ASP A 1 95 ? -26.992 3.635 5.847 1.00 61.53 95 ASP A O 1
ATOM 768 N N . ASN A 1 96 ? -24.892 4.175 6.388 1.00 58.12 96 ASN A N 1
ATOM 769 C CA . ASN A 1 96 ? -25.244 5.288 7.267 1.00 58.12 96 ASN A CA 1
ATOM 770 C C . ASN A 1 96 ? -25.094 6.635 6.543 1.00 58.12 96 ASN A C 1
ATOM 772 O O . ASN A 1 96 ? -24.317 7.497 6.950 1.00 58.12 96 ASN A O 1
ATOM 776 N N . LEU A 1 97 ? -25.883 6.829 5.481 1.00 46.75 97 LEU A N 1
ATOM 777 C CA . LEU A 1 97 ? -26.058 8.133 4.816 1.00 46.75 97 LEU A CA 1
ATOM 778 C C . LEU A 1 97 ? -26.861 9.139 5.666 1.00 46.75 97 LEU A C 1
ATOM 780 O O . LEU A 1 97 ? -26.915 10.322 5.342 1.00 46.75 97 LEU A O 1
ATOM 784 N N . PHE A 1 98 ? -27.446 8.693 6.781 1.00 42.31 98 PHE A N 1
ATOM 785 C CA . PHE A 1 98 ? -28.180 9.532 7.722 1.00 42.31 98 PHE A CA 1
ATOM 786 C C . PHE A 1 98 ? -27.459 9.603 9.069 1.00 42.31 98 PHE A C 1
ATOM 788 O O . PHE A 1 98 ? -27.559 8.693 9.886 1.00 42.31 98 PHE A O 1
ATOM 795 N N . SER A 1 99 ? -26.732 10.703 9.273 1.00 42.16 99 SER A N 1
ATOM 796 C CA . SER A 1 99 ? -26.538 11.427 10.543 1.00 42.16 99 SER A CA 1
ATOM 797 C C . SER A 1 99 ? -25.185 12.151 10.526 1.00 42.16 99 SER A C 1
ATOM 799 O O . SER A 1 99 ? -24.230 11.783 11.205 1.00 42.16 99 SER A O 1
ATOM 801 N N . GLN A 1 100 ? -25.094 13.223 9.734 1.00 40.19 100 GLN A N 1
ATOM 802 C CA . GLN A 1 100 ? -24.222 14.351 10.096 1.00 40.19 100 GLN A CA 1
ATOM 803 C C . GLN A 1 100 ? -24.937 15.317 11.060 1.00 40.19 100 GLN A C 1
ATOM 805 O O . GLN A 1 100 ? -24.422 16.379 11.388 1.00 40.19 100 GLN A O 1
ATOM 810 N N . THR A 1 101 ? -26.121 14.949 11.548 1.00 39.44 101 THR A N 1
ATOM 811 C CA . THR A 1 101 ? -26.987 15.797 12.366 1.00 39.44 101 THR A CA 1
ATOM 812 C C . THR A 1 101 ? -27.371 15.078 13.650 1.00 39.44 101 THR A C 1
ATOM 814 O O . THR A 1 101 ? -28.514 14.662 13.782 1.00 39.44 101 THR A O 1
ATOM 817 N N . SER A 1 102 ? -26.431 14.927 14.589 1.00 40.09 102 SER A N 1
ATOM 818 C CA . SER A 1 102 ? -26.754 14.873 16.029 1.00 40.09 102 SER A CA 1
ATOM 819 C C . SER A 1 102 ? -25.514 14.722 16.921 1.00 40.09 102 SER A C 1
ATOM 821 O O . SER A 1 102 ? -25.441 13.769 17.683 1.00 40.09 102 SER A O 1
ATOM 823 N N . TYR A 1 103 ? -24.533 15.625 16.879 1.00 44.47 103 TYR A N 1
ATOM 824 C CA . TYR A 1 103 ? -23.557 15.730 17.981 1.00 44.47 103 TYR A CA 1
ATOM 825 C C . TYR A 1 103 ? -23.224 17.192 18.275 1.00 44.47 103 TYR A C 1
ATOM 827 O O . TYR A 1 103 ? -22.078 17.609 18.249 1.00 44.47 103 TYR A O 1
ATOM 835 N N . SER A 1 104 ? -24.266 17.980 18.543 1.00 43.25 104 SER A N 1
ATOM 836 C CA . SER A 1 104 ? -24.122 19.348 19.046 1.00 43.25 104 SER A CA 1
ATOM 837 C C . SER A 1 104 ? -24.632 19.504 20.488 1.00 43.25 104 SER A C 1
ATOM 839 O O . SER A 1 104 ? -24.209 20.406 21.192 1.00 43.25 104 SER A O 1
ATOM 841 N N . LEU A 1 105 ? -25.428 18.567 21.024 1.00 43.59 105 LEU A N 1
ATOM 842 C CA . LEU A 1 105 ? -26.095 18.777 22.321 1.00 43.59 105 LEU A CA 1
ATOM 843 C C . LEU A 1 105 ? -25.161 18.848 23.549 1.00 43.59 105 LEU A C 1
ATOM 845 O O . LEU A 1 105 ? -25.531 19.490 24.528 1.00 43.59 105 LE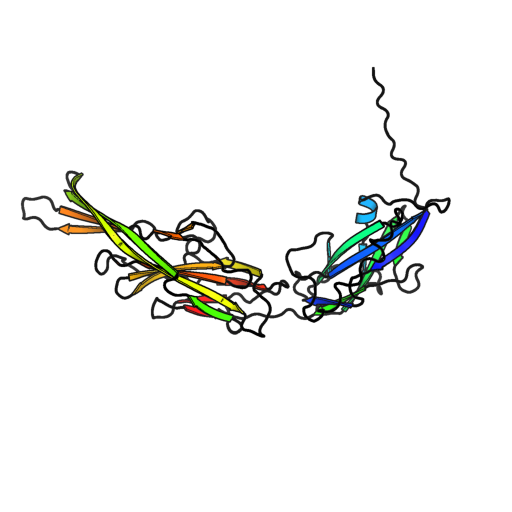U A O 1
ATOM 849 N N . TYR A 1 106 ? -23.966 18.243 23.508 1.00 46.09 106 TYR A N 1
ATOM 850 C CA . TYR A 1 106 ? -22.977 18.340 24.601 1.00 46.09 106 TYR A CA 1
ATOM 851 C C . TYR A 1 106 ? -21.700 19.111 24.237 1.00 46.09 106 TYR A C 1
ATOM 853 O O . TYR A 1 106 ? -20.987 19.519 25.146 1.00 46.09 106 TYR A O 1
ATOM 861 N N . GLU A 1 107 ? -21.408 19.326 22.948 1.00 46.88 107 GLU A N 1
ATOM 862 C CA . GLU A 1 107 ? -20.314 20.222 22.529 1.00 46.88 107 GLU A CA 1
ATOM 863 C C . GLU A 1 107 ? -20.767 21.698 22.513 1.00 46.88 107 GLU A C 1
ATOM 865 O O . GLU A 1 107 ? -19.946 22.574 22.762 1.00 46.88 107 GLU A O 1
ATOM 870 N N . GLU A 1 108 ? -22.065 21.993 22.322 1.00 44.44 108 GLU A N 1
ATOM 871 C CA . GLU A 1 108 ? -22.610 23.366 22.372 1.00 44.44 108 GLU A CA 1
ATOM 872 C C . GLU A 1 108 ? -23.066 23.808 23.770 1.00 44.44 108 GLU A C 1
ATOM 874 O O . GLU A 1 108 ? -23.293 24.997 23.997 1.00 44.44 108 GLU A O 1
ATOM 879 N N . GLN A 1 109 ? -23.181 22.896 24.741 1.00 47.66 109 GLN A N 1
ATOM 880 C CA . GLN A 1 109 ? -23.329 23.307 26.136 1.00 47.66 109 GLN A CA 1
ATOM 881 C C . GLN A 1 109 ? -21.941 23.546 26.727 1.00 47.66 109 GLN A C 1
ATOM 883 O O . GLN A 1 109 ? -21.229 22.597 27.041 1.00 47.66 109 GLN A O 1
ATOM 888 N N . GLU A 1 110 ? -21.587 24.816 26.953 1.00 52.59 110 GLU A N 1
ATOM 889 C CA . GLU A 1 110 ? -20.444 25.258 27.771 1.00 52.59 110 GLU A CA 1
ATOM 890 C C . GLU A 1 110 ? -20.568 24.817 29.250 1.00 52.59 110 GLU A C 1
ATOM 892 O O . GLU A 1 110 ? -20.330 25.587 30.185 1.00 52.59 110 GLU A O 1
ATOM 897 N N . ASN A 1 111 ? -20.945 23.571 29.533 1.00 63.84 111 ASN A N 1
ATOM 898 C CA . ASN A 1 111 ? -20.830 23.033 30.870 1.00 63.84 111 ASN A CA 1
ATOM 899 C C . ASN A 1 111 ? -19.363 22.677 31.117 1.00 63.84 111 ASN A C 1
ATOM 901 O O . ASN A 1 111 ? -18.962 21.519 31.019 1.00 63.84 111 ASN A O 1
ATOM 905 N N . LYS A 1 112 ? -18.572 23.695 31.483 1.00 74.62 112 LYS A N 1
ATOM 906 C CA . LYS A 1 112 ? -17.128 23.622 31.783 1.00 74.62 112 LYS A CA 1
ATOM 907 C C . LYS A 1 112 ? -16.750 22.573 32.836 1.00 74.62 112 LYS A C 1
ATOM 909 O O . LYS A 1 112 ? -15.571 22.389 33.101 1.00 74.62 112 LYS A O 1
ATOM 914 N N . THR A 1 113 ? -17.727 21.920 33.462 1.00 84.50 113 THR A N 1
ATOM 915 C CA . THR A 1 113 ? -17.524 20.906 34.497 1.00 84.50 113 THR A CA 1
ATOM 916 C C . THR A 1 113 ? -17.641 19.464 33.991 1.00 84.50 113 THR A C 1
ATOM 918 O O . THR A 1 113 ? -17.246 18.554 34.715 1.00 84.50 113 THR A O 1
ATOM 921 N N . VAL A 1 114 ? -18.165 19.228 32.780 1.00 90.56 114 VAL A N 1
ATOM 922 C CA . VAL A 1 114 ? -18.224 17.891 32.165 1.00 90.56 114 VAL A CA 1
ATOM 923 C C . VAL A 1 114 ? -17.050 17.734 31.207 1.00 90.56 114 VAL A C 1
ATOM 925 O O . VAL A 1 114 ? -16.914 18.487 30.247 1.00 90.56 114 VAL A O 1
ATOM 928 N N . GLN A 1 115 ? -16.203 16.743 31.460 1.00 93.50 115 GLN A N 1
ATOM 929 C CA . GLN A 1 115 ? -15.082 16.387 30.596 1.00 93.50 115 GLN A CA 1
ATOM 930 C C . GLN A 1 115 ? -15.448 15.192 29.722 1.00 93.50 115 GLN A C 1
ATOM 932 O O . GLN A 1 115 ? -16.354 14.416 30.041 1.00 93.50 115 GLN A O 1
ATOM 937 N N . HIS A 1 116 ? -14.719 15.023 28.625 1.00 92.81 116 HIS A N 1
ATOM 938 C CA . HIS A 1 116 ? -14.862 13.862 27.766 1.00 92.81 116 HIS A CA 1
ATOM 939 C C . HIS A 1 116 ? -13.502 13.282 27.378 1.00 92.81 116 HIS A C 1
ATOM 941 O O . HIS A 1 116 ? -12.503 13.996 27.316 1.00 92.81 116 HIS A O 1
ATOM 947 N N . TYR A 1 117 ? -13.475 11.984 27.088 1.00 94.12 117 TYR A N 1
ATOM 948 C CA . TYR A 1 117 ? -12.306 11.300 26.543 1.00 94.12 117 TYR A CA 1
ATOM 949 C C . TYR A 1 117 ? -12.742 10.348 25.431 1.00 94.12 117 TYR A C 1
ATOM 951 O O . TYR A 1 117 ? -13.707 9.599 25.591 1.00 94.12 117 TYR A O 1
ATOM 959 N N . THR A 1 118 ? -12.073 10.407 24.280 1.00 94.38 118 THR A N 1
ATOM 960 C CA . THR A 1 118 ? -12.470 9.650 23.086 1.00 94.38 118 THR A CA 1
ATOM 961 C C . THR A 1 118 ? -11.504 8.509 22.811 1.00 94.38 118 THR A C 1
ATOM 963 O O . THR A 1 118 ? -10.293 8.700 22.744 1.00 94.38 118 THR A O 1
ATOM 966 N N . TYR A 1 119 ? -12.080 7.338 22.569 1.00 96.06 119 TYR A N 1
ATOM 967 C CA . TYR A 1 119 ? -11.406 6.129 22.143 1.00 96.06 119 TYR A CA 1
ATOM 968 C C . TYR A 1 119 ? -11.849 5.710 20.742 1.00 96.06 119 TYR A C 1
ATOM 970 O O . TYR A 1 119 ? -12.978 5.953 20.313 1.00 96.06 119 TYR A O 1
ATOM 978 N N . TRP A 1 120 ? -10.945 5.030 20.051 1.00 96.56 120 TRP A N 1
ATOM 979 C CA . TRP A 1 120 ? -11.149 4.410 18.754 1.00 96.56 120 TRP A CA 1
ATOM 980 C C . TRP A 1 120 ? -11.017 2.904 18.906 1.00 96.56 120 TRP A C 1
ATOM 982 O O . TRP A 1 120 ? -9.921 2.390 19.134 1.00 96.56 120 TRP A O 1
ATOM 992 N N . VAL A 1 121 ? -12.148 2.213 18.811 1.00 96.81 121 VAL A N 1
ATOM 993 C CA . VAL A 1 121 ? -12.264 0.768 19.016 1.00 96.81 121 VAL A CA 1
ATOM 994 C C . VAL A 1 121 ? -12.156 0.044 17.684 1.00 96.81 121 VAL A C 1
ATOM 996 O O . VAL A 1 121 ? -12.790 0.448 16.719 1.00 96.81 121 VAL A O 1
ATOM 999 N N . THR A 1 122 ? -11.399 -1.043 17.640 1.00 97.38 122 THR A N 1
ATOM 1000 C CA . THR A 1 122 ? -11.227 -1.914 16.472 1.00 97.38 122 THR A CA 1
ATOM 1001 C C . THR A 1 122 ? -11.313 -3.383 16.895 1.00 97.38 122 THR A C 1
ATOM 1003 O O . THR A 1 122 ? -11.123 -3.707 18.074 1.00 97.38 122 THR A O 1
ATOM 1006 N N . THR A 1 123 ? -11.616 -4.274 15.948 1.00 97.62 123 THR A N 1
ATOM 1007 C CA . THR A 1 123 ? -11.769 -5.706 16.211 1.00 97.62 123 THR A CA 1
ATOM 1008 C C . THR A 1 123 ? -11.212 -6.592 15.099 1.00 97.62 123 THR A C 1
ATOM 1010 O O . THR A 1 123 ? -11.142 -6.185 13.940 1.00 97.62 123 THR A O 1
ATOM 1013 N N . HIS A 1 124 ? -10.834 -7.814 15.471 1.00 97.19 124 HIS A N 1
ATOM 1014 C CA . HIS A 1 124 ? -10.607 -8.957 14.575 1.00 97.19 124 HIS A CA 1
ATOM 1015 C C . HIS A 1 124 ? -11.660 -10.062 14.775 1.00 97.19 124 HIS A C 1
ATOM 1017 O O . HIS A 1 124 ? -11.518 -11.162 14.243 1.00 97.19 124 HIS A O 1
ATOM 1023 N N . ASP A 1 125 ? -12.683 -9.814 15.597 1.00 96.56 125 ASP A N 1
ATOM 1024 C CA . ASP A 1 125 ? -13.750 -10.769 15.882 1.00 96.56 125 ASP A CA 1
ATOM 1025 C C . ASP A 1 125 ? -15.041 -10.388 15.164 1.00 96.56 125 ASP A C 1
ATOM 1027 O O . ASP A 1 125 ? -15.478 -9.238 15.225 1.00 96.56 125 ASP A O 1
ATOM 1031 N N . VAL A 1 126 ? -15.670 -11.378 14.529 1.00 97.12 126 VAL A N 1
ATOM 1032 C CA . VAL A 1 126 ? -16.988 -11.223 13.906 1.00 97.12 126 VAL A CA 1
ATOM 1033 C C . VAL A 1 126 ? -18.053 -11.498 14.963 1.00 97.12 126 VAL A C 1
ATOM 1035 O O . VAL A 1 126 ? -18.593 -12.600 15.064 1.00 97.12 126 VAL A O 1
ATOM 1038 N N . ASN A 1 127 ? -18.288 -10.519 15.831 1.00 96.50 127 ASN A N 1
ATOM 1039 C CA . ASN A 1 127 ? -19.317 -10.580 16.863 1.00 96.50 127 ASN A CA 1
ATOM 1040 C C . ASN A 1 127 ? -19.797 -9.186 17.279 1.00 96.50 127 ASN A C 1
ATOM 1042 O O . ASN A 1 127 ? -19.329 -8.159 16.797 1.00 96.50 127 ASN A O 1
ATOM 1046 N N . THR A 1 128 ? -20.782 -9.161 18.173 1.00 96.69 128 THR A N 1
ATOM 1047 C CA . THR A 1 128 ? -21.296 -7.932 18.777 1.00 96.69 128 THR A CA 1
ATOM 1048 C C . THR A 1 128 ? -20.792 -7.809 20.205 1.00 96.69 128 THR A C 1
ATOM 1050 O O . THR A 1 128 ? -20.819 -8.788 20.950 1.00 96.69 128 THR A O 1
ATOM 1053 N N . ILE A 1 129 ? -20.401 -6.600 20.600 1.00 96.31 129 ILE A N 1
ATOM 1054 C CA . ILE A 1 129 ? -20.032 -6.271 21.974 1.00 96.31 129 ILE A CA 1
ATOM 1055 C C . ILE A 1 129 ? -20.745 -5.001 22.439 1.00 96.31 129 ILE A C 1
ATOM 1057 O O . ILE A 1 129 ? -20.953 -4.060 21.670 1.00 96.31 129 ILE A O 1
ATOM 1061 N N . ASN A 1 130 ? -21.104 -4.969 23.721 1.00 96.69 130 ASN A N 1
ATOM 1062 C CA . ASN A 1 130 ? -21.576 -3.761 24.386 1.00 96.69 130 ASN A CA 1
ATOM 1063 C C . ASN A 1 130 ? -20.411 -3.168 25.171 1.00 96.69 130 ASN A C 1
ATOM 1065 O O . ASN A 1 130 ? -19.927 -3.772 26.126 1.00 96.69 130 ASN A O 1
ATOM 1069 N N . ILE A 1 131 ? -19.949 -1.996 24.751 1.00 96.75 131 ILE A N 1
ATOM 1070 C CA . ILE A 1 131 ? -18.785 -1.328 25.322 1.00 96.75 131 ILE A CA 1
ATOM 1071 C C . ILE A 1 131 ? -19.238 -0.313 26.349 1.00 96.75 131 ILE A C 1
ATOM 1073 O O . ILE A 1 131 ? -20.153 0.479 26.117 1.00 96.75 131 ILE A O 1
ATOM 1077 N N . SER A 1 132 ? -18.534 -0.321 27.466 1.00 96.19 132 SER A N 1
ATOM 1078 C CA . SER A 1 132 ? -18.733 0.582 28.576 1.00 96.19 132 SER A CA 1
ATOM 1079 C C . SER A 1 132 ? -17.395 1.090 29.114 1.00 96.19 132 SER A C 1
ATOM 1081 O O . SER A 1 132 ? -16.354 0.853 28.501 1.00 96.19 132 SER A O 1
ATOM 1083 N N . ALA A 1 133 ? -17.398 1.797 30.245 1.00 97.56 133 ALA A N 1
ATOM 1084 C CA . ALA A 1 133 ? -16.184 2.357 30.828 1.00 97.56 133 ALA A CA 1
ATOM 1085 C C . ALA A 1 133 ? -16.019 2.066 32.325 1.00 97.56 133 ALA A C 1
ATOM 1087 O O . ALA A 1 133 ? -16.975 1.870 33.082 1.00 97.56 133 ALA A O 1
ATOM 1088 N N . GLN A 1 134 ? -14.757 2.076 32.740 1.00 97.50 134 GLN A N 1
ATOM 1089 C CA . GLN A 1 134 ? -14.297 1.956 34.113 1.00 97.50 134 GLN A CA 1
ATOM 1090 C C . GLN A 1 134 ? -13.212 2.987 34.390 1.00 97.50 134 GLN A C 1
ATOM 1092 O O . GLN A 1 134 ? -12.381 3.266 33.533 1.00 97.50 134 GLN A O 1
ATOM 1097 N N . ILE A 1 135 ? -13.190 3.521 35.603 1.00 97.25 135 ILE A N 1
ATOM 1098 C CA . ILE A 1 135 ? -12.114 4.386 36.082 1.00 97.25 135 ILE A CA 1
ATOM 1099 C C . ILE A 1 135 ? -11.864 4.119 37.565 1.00 97.25 135 ILE A C 1
ATOM 1101 O O . ILE A 1 135 ? -12.790 3.805 38.320 1.00 97.25 135 ILE A O 1
ATOM 1105 N N . ILE A 1 136 ? -10.607 4.224 37.992 1.00 95.50 136 ILE A N 1
ATOM 1106 C CA . ILE A 1 136 ? -10.225 4.154 39.402 1.00 95.50 136 ILE A CA 1
ATOM 1107 C C . ILE A 1 136 ? -9.733 5.537 39.813 1.00 95.50 136 ILE A C 1
ATOM 1109 O O . ILE A 1 136 ? -8.732 6.020 39.299 1.00 95.50 136 ILE A O 1
ATOM 1113 N N . LEU A 1 137 ? -10.433 6.167 40.753 1.00 93.88 137 LEU A N 1
ATOM 1114 C CA . LEU A 1 137 ? -10.067 7.473 41.302 1.00 93.88 137 LEU A CA 1
ATOM 1115 C C . LEU A 1 137 ? -9.930 7.337 42.812 1.00 93.88 137 LEU A C 1
ATOM 1117 O O . LEU A 1 137 ? -10.854 6.850 43.465 1.00 93.88 137 LEU A O 1
ATOM 1121 N N . ASN A 1 138 ? -8.791 7.754 43.370 1.00 90.38 138 ASN A N 1
ATOM 1122 C CA . ASN A 1 138 ? -8.506 7.668 44.808 1.00 90.38 138 ASN A CA 1
ATOM 1123 C C . ASN A 1 138 ? -8.771 6.262 45.384 1.00 90.38 138 ASN A C 1
ATOM 1125 O O . ASN A 1 138 ? -9.465 6.109 46.387 1.00 90.38 138 ASN A O 1
ATOM 1129 N N . ASN A 1 139 ? -8.270 5.224 44.701 1.00 89.38 139 ASN A N 1
ATOM 1130 C CA . ASN A 1 139 ? -8.471 3.800 45.023 1.00 89.38 139 ASN A CA 1
ATOM 1131 C C . ASN A 1 139 ? -9.932 3.318 45.015 1.00 89.38 139 ASN A C 1
ATOM 1133 O O . ASN A 1 139 ? -10.214 2.184 45.401 1.00 89.38 139 ASN A O 1
ATOM 1137 N N . LYS A 1 140 ? -10.871 4.140 44.540 1.00 92.56 140 LYS A N 1
ATOM 1138 C CA . LYS A 1 140 ? -12.272 3.770 44.378 1.00 92.56 140 LYS A CA 1
ATOM 1139 C C . LYS A 1 140 ? -12.579 3.489 42.917 1.00 92.56 140 LYS A C 1
ATOM 1141 O O . LYS A 1 140 ? -12.332 4.313 42.039 1.00 92.56 140 LYS A O 1
ATOM 1146 N N . LYS A 1 141 ? -13.150 2.313 42.677 1.00 93.38 141 LYS A N 1
ATOM 1147 C CA . LYS A 1 141 ? -13.553 1.839 41.356 1.00 93.38 141 LYS A CA 1
ATOM 1148 C C . LYS A 1 141 ? -14.939 2.370 40.995 1.00 93.38 141 LYS A C 1
ATOM 1150 O O . LYS A 1 141 ? -15.886 2.207 41.765 1.00 93.38 141 LYS A O 1
ATOM 1155 N N . TYR A 1 142 ? -15.054 2.964 39.815 1.00 95.00 142 TYR A N 1
ATOM 1156 C CA . TYR A 1 142 ? -16.312 3.370 39.200 1.00 95.00 142 TYR A CA 1
ATOM 1157 C C . TYR A 1 142 ? -16.472 2.602 37.896 1.00 95.00 142 TYR A C 1
ATOM 1159 O O . TYR A 1 142 ? -15.579 2.628 37.053 1.00 95.00 142 TYR A O 1
ATOM 1167 N N . ASN A 1 143 ? -17.610 1.934 37.736 1.00 93.75 143 ASN A N 1
ATOM 1168 C CA . ASN A 1 143 ? -17.955 1.192 36.533 1.00 93.75 143 ASN A CA 1
ATOM 1169 C C . ASN A 1 143 ? -19.300 1.675 36.010 1.00 93.75 143 ASN A C 1
ATOM 1171 O O . ASN A 1 143 ? -20.170 2.055 36.797 1.00 93.75 143 ASN A O 1
ATOM 1175 N N . ILE A 1 144 ? -19.467 1.581 34.699 1.00 90.88 144 ILE A N 1
ATOM 1176 C CA . ILE A 1 144 ? -20.756 1.709 34.037 1.00 90.88 144 ILE A CA 1
ATOM 1177 C C . ILE A 1 144 ? -21.179 0.295 33.623 1.00 90.88 144 ILE A C 1
ATOM 1179 O O . ILE A 1 144 ? -20.642 -0.273 32.676 1.00 90.88 144 ILE A O 1
ATOM 1183 N N . GLN A 1 145 ? -22.077 -0.322 34.377 1.00 88.38 145 GLN A N 1
ATOM 1184 C CA . GLN A 1 145 ? -22.527 -1.703 34.159 1.00 88.38 145 GLN A CA 1
ATOM 1185 C C . GLN A 1 145 ? -23.987 -1.873 34.566 1.00 88.38 145 GLN A C 1
ATOM 1187 O O . GLN A 1 145 ? -24.536 -1.040 35.299 1.00 88.38 145 GLN A O 1
ATOM 1192 N N . GLU A 1 146 ? -24.594 -2.975 34.127 1.00 84.00 146 GLU A N 1
ATOM 1193 C CA . GLU A 1 146 ? -25.936 -3.368 34.549 1.00 84.00 146 GLU A CA 1
ATOM 1194 C C . GLU A 1 146 ? -26.030 -3.430 36.084 1.00 84.00 146 GLU A C 1
ATOM 1196 O O . GLU A 1 146 ? -25.146 -3.951 36.765 1.00 84.00 146 GLU A O 1
ATOM 1201 N N . GLY A 1 147 ? -27.074 -2.813 36.645 1.00 77.69 147 GLY A N 1
ATOM 1202 C CA . GLY A 1 147 ? -27.290 -2.732 38.094 1.00 77.69 147 GLY A CA 1
ATOM 1203 C C . GLY A 1 147 ? -26.383 -1.754 38.857 1.00 77.69 147 GLY A C 1
ATOM 1204 O O . GLY A 1 147 ? -26.554 -1.590 40.065 1.00 77.69 147 GLY A O 1
ATOM 1205 N N . SER A 1 148 ? -25.439 -1.073 38.197 1.00 86.00 148 SER A N 1
ATOM 1206 C CA . SER A 1 148 ? -24.606 -0.045 38.838 1.00 86.00 148 SER A CA 1
ATOM 1207 C C . SER A 1 148 ? -25.272 1.341 38.828 1.00 86.00 148 SER A C 1
ATOM 1209 O O . SER A 1 148 ? -26.256 1.572 38.127 1.00 86.00 148 SER A O 1
ATOM 1211 N N . LYS A 1 149 ? -24.707 2.304 39.580 1.00 87.62 149 LYS A N 1
ATOM 1212 C CA . LYS A 1 149 ? -25.165 3.713 39.581 1.00 87.62 149 LYS A CA 1
ATOM 1213 C C . LYS A 1 149 ? -25.194 4.313 38.167 1.00 87.62 149 LYS A C 1
ATOM 1215 O O . LYS A 1 149 ? -25.997 5.203 37.898 1.00 87.62 149 LYS A O 1
ATOM 1220 N N . PHE A 1 150 ? -24.300 3.860 37.292 1.00 89.94 150 PHE A N 1
ATOM 1221 C CA . PHE A 1 150 ? -24.171 4.358 35.932 1.00 89.94 150 PHE A CA 1
ATOM 1222 C C . PHE A 1 150 ? -24.573 3.269 34.946 1.00 89.94 150 PHE A C 1
ATOM 1224 O O . PHE A 1 150 ? -23.951 2.214 34.886 1.00 89.94 150 PHE A O 1
ATOM 1231 N N . ASN A 1 151 ? -25.596 3.535 34.141 1.00 89.25 151 ASN A N 1
ATOM 1232 C CA . ASN A 1 151 ? -26.071 2.581 33.153 1.00 89.25 151 ASN A CA 1
ATOM 1233 C C . ASN A 1 151 ? -26.061 3.213 31.761 1.00 89.25 151 ASN A C 1
ATOM 1235 O O . ASN A 1 151 ? -26.918 4.027 31.429 1.00 89.25 151 ASN A O 1
ATOM 1239 N N . SER A 1 152 ? -25.044 2.875 30.977 1.00 92.62 152 SER A N 1
ATOM 1240 C CA . SER A 1 152 ? -24.840 3.375 29.625 1.00 92.62 152 SER A CA 1
ATOM 1241 C C . SER A 1 152 ? -23.856 2.453 28.908 1.00 92.62 152 SER A C 1
ATOM 1243 O O . SER A 1 152 ? -22.906 1.961 29.508 1.00 92.62 152 SER A O 1
ATOM 1245 N N . TYR A 1 153 ? -24.100 2.184 27.635 1.00 94.88 153 TYR A N 1
ATOM 1246 C CA . TYR A 1 153 ? -23.197 1.411 26.795 1.00 94.88 153 TYR A CA 1
ATOM 1247 C C . TYR A 1 153 ? -23.407 1.802 25.339 1.00 94.88 153 TYR A C 1
ATOM 1249 O O . TYR A 1 153 ? -24.437 2.373 24.972 1.00 94.88 153 TYR A O 1
ATOM 1257 N N . VAL A 1 154 ? -22.437 1.449 24.507 1.00 94.06 154 VAL A N 1
ATOM 1258 C CA . VAL A 1 154 ? -22.537 1.548 23.050 1.00 94.06 154 VAL A CA 1
ATOM 1259 C C . VAL A 1 154 ? -22.381 0.161 22.452 1.00 94.06 154 VAL A C 1
ATOM 1261 O O . VAL A 1 154 ? -21.533 -0.614 22.894 1.00 94.06 154 VAL A O 1
ATOM 1264 N N . THR A 1 155 ? -23.202 -0.177 21.464 1.00 95.75 155 THR A N 1
ATOM 1265 C CA . THR A 1 155 ? -23.096 -1.472 20.786 1.00 95.75 155 THR A CA 1
ATOM 1266 C C . THR A 1 155 ? -22.187 -1.337 19.574 1.00 95.75 155 THR A C 1
ATOM 1268 O O . THR A 1 155 ? -22.418 -0.481 18.717 1.00 95.75 155 THR A O 1
ATOM 1271 N N . VAL A 1 156 ? -21.178 -2.200 19.478 1.00 95.44 156 VAL A N 1
ATOM 1272 C CA . VAL A 1 156 ? -20.300 -2.300 18.308 1.00 95.44 156 VAL A CA 1
ATOM 1273 C C . VAL A 1 156 ? -20.414 -3.696 17.718 1.00 95.44 156 VAL A C 1
ATOM 1275 O O . VAL A 1 156 ? -20.263 -4.689 18.425 1.00 95.44 156 VAL A O 1
ATOM 1278 N N . VAL A 1 157 ? -20.696 -3.759 16.423 1.00 96.00 157 VAL A N 1
ATOM 1279 C CA . VAL A 1 157 ? -20.791 -4.994 15.644 1.00 96.00 157 VAL A CA 1
ATOM 1280 C C . VAL A 1 157 ? -19.559 -5.086 14.750 1.00 96.00 157 VAL A C 1
ATOM 1282 O O . VAL A 1 157 ? -19.302 -4.178 13.958 1.00 96.00 157 VAL A O 1
ATOM 1285 N N . GLY A 1 158 ? -18.791 -6.161 14.904 1.00 96.19 158 GLY A N 1
ATOM 1286 C CA . GLY A 1 158 ? -17.732 -6.562 13.988 1.00 96.19 158 GLY A CA 1
ATOM 1287 C C . GLY A 1 158 ? -18.315 -7.392 12.849 1.00 96.19 158 GLY A C 1
ATOM 1288 O O . GLY A 1 158 ? -18.673 -8.548 13.057 1.00 96.19 158 GLY A O 1
ATOM 1289 N N . ASP A 1 159 ? -18.414 -6.813 11.658 1.00 95.62 159 ASP A N 1
ATOM 1290 C CA . ASP A 1 159 ? -18.826 -7.512 10.442 1.00 95.62 159 ASP A CA 1
ATOM 1291 C C . ASP A 1 159 ? -17.633 -8.241 9.806 1.00 95.62 159 ASP A C 1
ATOM 1293 O O . ASP A 1 159 ? -16.473 -7.854 9.981 1.00 95.62 159 ASP A O 1
ATOM 1297 N N . ALA A 1 160 ? -17.905 -9.301 9.043 1.00 95.81 160 ALA A N 1
ATOM 1298 C CA . ALA A 1 160 ? -16.863 -10.024 8.319 1.00 95.81 160 ALA A CA 1
ATOM 1299 C C . ALA A 1 160 ? -16.118 -9.084 7.345 1.00 95.81 160 ALA A C 1
ATOM 1301 O O . ALA A 1 160 ? -16.779 -8.348 6.608 1.00 95.81 160 ALA A O 1
ATOM 1302 N N . PRO A 1 161 ? -14.770 -9.090 7.317 1.00 95.31 161 PRO A N 1
ATOM 1303 C CA . PRO A 1 161 ? -14.005 -8.300 6.358 1.00 95.31 161 PRO A CA 1
ATOM 1304 C C . PRO A 1 161 ? -14.378 -8.620 4.911 1.00 95.31 161 PRO A C 1
ATOM 1306 O O . PRO A 1 161 ? -14.691 -9.762 4.572 1.00 95.31 161 PRO A O 1
ATOM 1309 N N . ILE A 1 162 ? -14.280 -7.619 4.039 1.00 94.19 162 ILE A N 1
ATOM 1310 C CA . ILE A 1 162 ? -14.410 -7.851 2.598 1.00 94.19 162 ILE A CA 1
ATOM 1311 C C . ILE A 1 162 ? -13.119 -8.484 2.086 1.00 94.19 162 ILE A C 1
ATOM 1313 O O . ILE A 1 162 ? -12.028 -7.961 2.306 1.00 94.19 162 ILE A O 1
ATOM 1317 N N . HIS A 1 163 ? -13.249 -9.602 1.383 1.00 92.31 163 HIS A N 1
ATOM 1318 C CA . HIS A 1 163 ? -12.122 -10.294 0.775 1.00 92.31 163 HIS A CA 1
ATOM 1319 C C . HIS A 1 163 ? -11.992 -9.900 -0.697 1.00 92.31 163 HIS A C 1
ATOM 1321 O O . HIS A 1 163 ? -12.876 -10.194 -1.501 1.00 92.31 163 HIS A O 1
ATOM 1327 N N . HIS A 1 164 ? -10.881 -9.244 -1.043 1.00 96.25 164 HIS A N 1
ATOM 1328 C CA . HIS A 1 164 ? -10.568 -8.836 -2.416 1.00 96.25 164 HIS A CA 1
ATOM 1329 C C . HIS A 1 164 ? -9.564 -9.800 -3.053 1.00 96.25 164 HIS A C 1
ATOM 1331 O O . HIS A 1 164 ? -8.541 -10.112 -2.441 1.00 96.25 164 HIS A O 1
ATOM 1337 N N . THR A 1 165 ? -9.832 -10.223 -4.285 1.00 97.00 165 THR A N 1
ATOM 1338 C CA . THR A 1 165 ? -9.011 -11.166 -5.063 1.00 97.00 165 THR A CA 1
ATOM 1339 C C . THR A 1 165 ? -8.602 -10.540 -6.397 1.00 97.00 165 THR A C 1
ATOM 1341 O O . THR A 1 165 ? -9.054 -9.445 -6.733 1.00 97.00 165 THR A O 1
ATOM 1344 N N . ALA A 1 166 ? -7.772 -11.209 -7.198 1.00 97.44 166 ALA A N 1
ATOM 1345 C CA . ALA A 1 166 ? -7.449 -10.713 -8.540 1.00 97.44 166 ALA A CA 1
ATOM 1346 C C . ALA A 1 166 ? -8.711 -10.540 -9.414 1.00 97.44 166 ALA A C 1
ATOM 1348 O O . ALA A 1 166 ? -8.831 -9.564 -10.157 1.00 97.44 166 ALA A O 1
ATOM 1349 N N . ASP A 1 167 ? -9.697 -11.426 -9.254 1.00 96.62 167 ASP A N 1
ATOM 1350 C CA . ASP A 1 167 ? -10.962 -11.389 -9.993 1.00 96.62 167 ASP A CA 1
ATOM 1351 C C . ASP A 1 167 ? -11.857 -10.198 -9.632 1.00 96.62 167 ASP A C 1
ATOM 1353 O O . ASP A 1 167 ? -12.717 -9.815 -10.433 1.00 96.62 167 ASP A O 1
ATOM 1357 N N . SER A 1 168 ? -11.672 -9.576 -8.464 1.00 95.88 168 SER A N 1
ATOM 1358 C CA . SER A 1 168 ? -12.415 -8.366 -8.099 1.00 95.88 168 SER A CA 1
ATOM 1359 C C . SER A 1 168 ? -11.875 -7.107 -8.782 1.00 95.88 168 SER A C 1
ATOM 1361 O O . SER A 1 168 ? -12.491 -6.045 -8.676 1.00 95.88 168 SER A O 1
ATOM 1363 N N . LEU A 1 169 ? -10.766 -7.208 -9.521 1.00 97.50 169 LEU A N 1
ATOM 1364 C CA . LEU A 1 169 ? -10.076 -6.077 -10.126 1.00 97.50 169 LEU A CA 1
ATOM 1365 C C . LEU A 1 169 ? -10.332 -5.943 -11.628 1.00 97.50 169 LEU A C 1
ATOM 1367 O O . LEU A 1 169 ? -10.565 -6.910 -12.350 1.00 97.50 169 LEU A O 1
ATOM 1371 N N . THR A 1 170 ? -10.255 -4.707 -12.105 1.00 96.50 170 THR A N 1
ATOM 1372 C CA . THR A 1 170 ? -10.240 -4.340 -13.520 1.00 96.50 170 THR A CA 1
ATOM 1373 C C . THR A 1 170 ? -9.007 -3.500 -13.820 1.00 96.50 170 THR A C 1
ATOM 1375 O O . THR A 1 170 ? -8.536 -2.756 -12.960 1.00 96.50 170 THR A O 1
ATOM 1378 N N . ILE A 1 171 ? -8.504 -3.60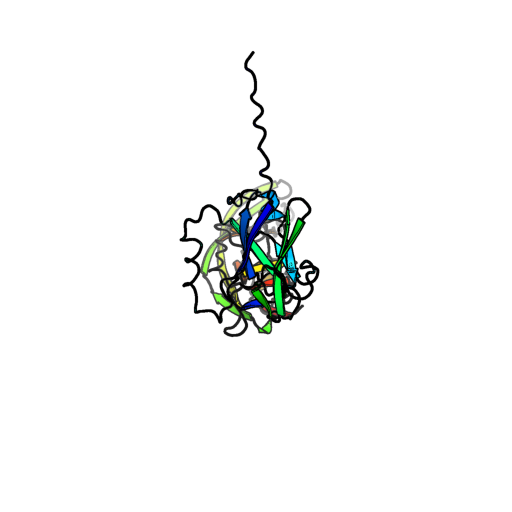1 -15.048 1.00 96.56 171 ILE A N 1
ATOM 1379 C CA . ILE A 1 171 ? -7.370 -2.819 -15.539 1.00 96.56 171 ILE A CA 1
ATOM 1380 C C . ILE A 1 171 ? -7.907 -1.822 -16.564 1.00 96.56 171 ILE A C 1
ATOM 1382 O O . ILE A 1 171 ? -8.477 -2.220 -17.576 1.00 96.56 171 ILE A O 1
ATOM 1386 N N . GLU A 1 172 ? -7.747 -0.531 -16.292 1.00 94.38 172 GLU A N 1
ATOM 1387 C CA . GLU A 1 172 ? -8.028 0.539 -17.250 1.00 94.38 172 GLU A CA 1
ATOM 1388 C C . GLU A 1 172 ? -6.713 1.012 -17.870 1.00 94.38 172 GLU A C 1
ATOM 1390 O O . GLU A 1 172 ? -5.828 1.475 -17.152 1.00 94.38 172 GLU A O 1
ATOM 1395 N N . GLU A 1 173 ? -6.580 0.895 -19.190 1.00 94.00 173 GLU A N 1
ATOM 1396 C CA . GLU A 1 173 ? -5.407 1.366 -19.928 1.00 94.00 173 GLU A CA 1
ATOM 1397 C C . GLU A 1 173 ? -5.632 2.784 -20.469 1.00 94.00 173 GLU A C 1
ATOM 1399 O O . GLU A 1 173 ? -6.655 3.076 -21.089 1.00 94.00 173 GLU A O 1
ATOM 1404 N N . GLN A 1 174 ? -4.631 3.645 -20.292 1.00 91.69 174 GLN A N 1
ATOM 1405 C CA . GLN A 1 174 ? -4.520 4.944 -20.946 1.00 91.69 174 GLN A CA 1
ATOM 1406 C C . GLN A 1 174 ? -3.246 4.970 -21.790 1.00 91.69 174 GLN A C 1
ATOM 1408 O O . GLN A 1 174 ? -2.129 5.013 -21.265 1.00 91.69 174 GLN A O 1
ATOM 1413 N N . LYS A 1 175 ? -3.427 4.909 -23.111 1.00 90.06 175 LYS A N 1
ATOM 1414 C CA . LYS A 1 175 ? -2.336 4.849 -24.089 1.00 90.06 175 LYS A CA 1
ATOM 1415 C C . LYS A 1 175 ? -1.779 6.230 -24.405 1.00 90.06 175 LYS A C 1
ATOM 1417 O O . LYS A 1 175 ? -2.517 7.211 -24.397 1.00 90.06 175 LYS A O 1
ATOM 1422 N N . ASP A 1 176 ? -0.485 6.258 -24.714 1.00 85.50 176 ASP A N 1
ATOM 1423 C CA . ASP A 1 176 ? 0.234 7.400 -25.293 1.00 85.50 176 ASP A CA 1
ATOM 1424 C C . ASP A 1 176 ? 0.021 8.736 -24.560 1.00 85.50 176 ASP A C 1
ATOM 1426 O O . ASP A 1 176 ? -0.038 9.804 -25.167 1.00 85.50 176 ASP A O 1
ATOM 1430 N N . ILE A 1 177 ? -0.065 8.682 -23.228 1.00 90.38 177 ILE A N 1
ATOM 1431 C CA . ILE A 1 177 ? -0.347 9.855 -22.388 1.00 90.38 177 ILE A CA 1
ATOM 1432 C C . ILE A 1 177 ? 0.799 10.875 -22.378 1.00 90.38 177 ILE A C 1
ATOM 1434 O O . ILE A 1 177 ? 0.585 12.052 -22.098 1.00 90.38 177 ILE A O 1
ATOM 1438 N N . LYS A 1 178 ? 2.024 10.429 -22.672 1.00 92.31 178 LYS A N 1
ATOM 1439 C CA . LYS A 1 178 ? 3.219 11.267 -22.799 1.00 92.31 178 LYS A CA 1
ATOM 1440 C C . LYS A 1 178 ? 4.172 10.620 -23.797 1.00 92.31 178 LYS A C 1
ATOM 1442 O O . LYS A 1 178 ? 4.231 9.397 -23.913 1.00 92.31 178 LYS A O 1
ATOM 1447 N N . SER A 1 179 ? 4.916 11.435 -24.528 1.00 95.56 179 SER A N 1
ATOM 1448 C CA . SER A 1 179 ? 5.950 10.971 -25.450 1.00 95.56 179 SER A CA 1
ATOM 1449 C C . SER A 1 179 ? 7.053 12.011 -25.575 1.00 95.56 179 SER A C 1
ATOM 1451 O O . SER A 1 179 ? 6.890 13.169 -25.179 1.00 95.56 179 SER A O 1
ATOM 1453 N N . GLY A 1 180 ? 8.190 11.600 -26.118 1.00 96.44 180 GLY A N 1
ATOM 1454 C CA . GLY A 1 180 ? 9.319 12.492 -26.311 1.00 96.44 180 GLY A CA 1
ATOM 1455 C C . GLY A 1 180 ? 10.440 11.840 -27.095 1.00 96.44 180 GLY A C 1
ATOM 1456 O O . GLY A 1 180 ? 10.229 10.897 -27.862 1.00 96.44 180 GLY A O 1
ATOM 1457 N N . LYS A 1 181 ? 11.647 12.374 -26.907 1.00 97.19 181 LYS A N 1
ATOM 1458 C CA . LYS A 1 181 ? 12.872 11.782 -27.431 1.00 97.19 181 LYS A CA 1
ATOM 1459 C C . LYS A 1 181 ? 13.866 11.520 -26.308 1.00 97.19 181 LYS A C 1
ATOM 1461 O O . LYS A 1 181 ? 13.887 12.271 -25.337 1.00 97.19 181 LYS A O 1
ATOM 1466 N N . TYR A 1 182 ? 14.670 10.476 -26.456 1.00 96.75 182 TYR A N 1
ATOM 1467 C CA . TYR A 1 182 ? 15.770 10.141 -25.559 1.00 96.75 182 TYR A CA 1
ATOM 1468 C C . TYR A 1 182 ? 17.096 10.159 -26.329 1.00 96.75 182 TYR A C 1
ATOM 1470 O O . TYR A 1 182 ? 17.114 10.077 -27.563 1.00 96.75 182 TYR A O 1
ATOM 1478 N N . LYS A 1 183 ? 18.196 10.333 -25.597 1.00 96.81 183 LYS A N 1
ATOM 1479 C CA . LYS A 1 183 ? 19.535 10.519 -26.158 1.00 96.81 183 LYS A CA 1
ATOM 1480 C C . LYS A 1 183 ? 20.181 9.176 -26.503 1.00 96.81 183 LYS A C 1
ATOM 1482 O O . LYS A 1 183 ? 20.101 8.224 -25.728 1.00 96.81 183 LYS A O 1
ATOM 1487 N N . SER A 1 184 ? 20.877 9.135 -27.632 1.00 97.50 184 SER A N 1
ATOM 1488 C CA . SER A 1 184 ? 21.868 8.109 -27.927 1.00 97.50 184 SER A CA 1
ATOM 1489 C C . SER A 1 184 ? 23.144 8.756 -28.447 1.00 97.50 184 SER A C 1
ATOM 1491 O O . SER A 1 184 ? 23.108 9.585 -29.354 1.00 97.50 184 SER A O 1
ATOM 1493 N N . GLU A 1 185 ? 24.270 8.405 -27.852 1.00 97.75 185 GLU A N 1
ATOM 1494 C CA . GLU A 1 185 ? 25.593 8.883 -28.225 1.00 97.75 185 GLU A CA 1
ATOM 1495 C C . GLU A 1 185 ? 26.300 7.820 -29.049 1.00 97.75 185 GLU A C 1
ATOM 1497 O O . GLU A 1 185 ? 26.280 6.641 -28.703 1.00 97.75 185 GLU A O 1
ATOM 1502 N N . VAL A 1 186 ? 26.912 8.238 -30.149 1.00 96.88 186 VAL A N 1
ATOM 1503 C CA . VAL A 1 186 ? 27.694 7.362 -31.013 1.00 96.88 186 VAL A CA 1
ATOM 1504 C C . VAL A 1 186 ? 29.101 7.914 -31.085 1.00 96.88 186 VAL A C 1
ATOM 1506 O O . VAL A 1 186 ? 29.319 9.004 -31.617 1.00 96.88 186 VAL A O 1
ATOM 1509 N N . GLU A 1 187 ? 30.055 7.138 -30.593 1.00 96.75 187 GLU A N 1
ATOM 1510 C CA . GLU A 1 187 ? 31.471 7.471 -30.607 1.00 96.75 187 GLU A CA 1
ATOM 1511 C C . GLU A 1 187 ? 32.230 6.451 -31.441 1.00 96.75 187 GLU A C 1
ATOM 1513 O O . GLU A 1 187 ? 32.059 5.245 -31.292 1.00 96.75 187 GLU A O 1
ATOM 1518 N N . THR A 1 188 ? 33.073 6.931 -32.350 1.00 94.62 188 THR A N 1
ATOM 1519 C CA . THR A 1 188 ? 33.999 6.084 -33.102 1.00 94.62 188 THR A CA 1
ATOM 1520 C C . THR A 1 188 ? 35.414 6.409 -32.680 1.00 94.62 188 THR A C 1
ATOM 1522 O O . THR A 1 188 ? 35.833 7.565 -32.777 1.00 94.62 188 THR A O 1
ATOM 1525 N N . TYR A 1 189 ? 36.157 5.406 -32.228 1.00 92.94 189 TYR A N 1
ATOM 1526 C CA . TYR A 1 189 ? 37.518 5.571 -31.736 1.00 92.94 189 TYR A CA 1
ATOM 1527 C C . TYR A 1 189 ? 38.426 4.413 -32.157 1.00 92.94 189 TYR A C 1
ATOM 1529 O O . TYR A 1 189 ? 37.978 3.344 -32.576 1.00 92.94 189 TYR A O 1
ATOM 1537 N N . VAL A 1 190 ? 39.732 4.658 -32.068 1.00 90.56 190 VAL A N 1
ATOM 1538 C CA . VAL A 1 190 ? 40.764 3.634 -32.253 1.00 90.56 190 VAL A CA 1
ATOM 1539 C C . VAL A 1 190 ? 41.155 3.097 -30.881 1.00 90.56 190 VAL A C 1
ATOM 1541 O O . VAL A 1 190 ? 41.736 3.839 -30.088 1.00 90.56 190 VAL A O 1
ATOM 1544 N N . ASP A 1 191 ? 40.862 1.824 -30.618 1.00 83.31 191 ASP A N 1
ATOM 1545 C CA . ASP A 1 191 ? 40.978 1.204 -29.287 1.00 83.31 191 ASP A CA 1
ATOM 1546 C C . ASP A 1 191 ? 42.401 1.273 -28.712 1.00 83.31 191 ASP A C 1
ATOM 1548 O O . ASP A 1 191 ? 42.630 1.799 -27.626 1.00 83.31 191 ASP A O 1
ATOM 1552 N N . ILE A 1 192 ? 43.392 0.866 -29.511 1.00 84.12 192 ILE A N 1
ATOM 1553 C CA . ILE A 1 192 ? 44.800 0.737 -29.089 1.00 84.12 192 ILE A CA 1
ATOM 1554 C C . ILE A 1 192 ? 45.418 2.081 -28.661 1.00 84.12 192 ILE A C 1
ATOM 1556 O O . ILE A 1 192 ? 46.352 2.109 -27.863 1.00 84.12 192 ILE A O 1
ATOM 1560 N N . ILE A 1 193 ? 44.911 3.199 -29.186 1.00 86.50 193 ILE A N 1
ATOM 1561 C CA . ILE A 1 193 ? 45.424 4.547 -28.891 1.00 86.50 193 ILE A CA 1
ATOM 1562 C C . ILE A 1 193 ? 44.401 5.434 -28.170 1.00 86.50 193 ILE A C 1
ATOM 1564 O O . ILE A 1 193 ? 44.655 6.626 -28.013 1.00 86.50 193 ILE A O 1
ATOM 1568 N N . ASN A 1 194 ? 43.251 4.874 -27.773 1.00 84.38 194 ASN A N 1
ATOM 1569 C CA . ASN A 1 194 ? 42.126 5.560 -27.130 1.00 84.38 194 ASN A CA 1
ATOM 1570 C C . ASN A 1 194 ? 41.796 6.936 -27.749 1.00 84.38 194 ASN A C 1
ATOM 1572 O O . ASN A 1 194 ? 41.621 7.937 -27.053 1.00 84.38 194 ASN A O 1
ATOM 1576 N N . LYS A 1 195 ? 41.796 7.012 -29.087 1.00 91.94 195 LYS A N 1
ATOM 1577 C CA . LYS A 1 195 ? 41.602 8.268 -29.824 1.00 91.94 195 LYS A CA 1
ATOM 1578 C C . LYS A 1 195 ? 40.222 8.304 -30.465 1.00 91.94 195 LYS A C 1
ATOM 1580 O O . LYS A 1 195 ? 39.994 7.591 -31.444 1.00 91.94 195 LYS A O 1
ATOM 1585 N N . THR A 1 196 ? 39.353 9.187 -29.978 1.00 93.56 196 THR A N 1
ATOM 1586 C CA . THR A 1 196 ? 38.058 9.489 -30.604 1.00 93.56 196 THR A CA 1
ATOM 1587 C C . THR A 1 196 ? 38.263 10.189 -31.943 1.00 93.56 196 THR A C 1
ATOM 1589 O O . THR A 1 196 ? 38.952 11.205 -32.040 1.00 93.56 196 THR A O 1
ATOM 1592 N N . LEU A 1 197 ? 37.678 9.622 -32.992 1.00 93.25 197 LEU A N 1
ATOM 1593 C CA . LEU A 1 197 ? 37.712 10.144 -34.357 1.00 93.25 197 LEU A CA 1
ATOM 1594 C C . LEU A 1 197 ? 36.450 10.940 -34.688 1.00 93.25 197 LEU A C 1
ATOM 1596 O O . LEU A 1 197 ? 36.526 11.948 -35.385 1.00 93.25 197 LEU A O 1
ATOM 1600 N N . ALA A 1 198 ? 35.301 10.487 -34.189 1.00 94.19 198 ALA A N 1
ATOM 1601 C CA . ALA A 1 198 ? 34.015 11.142 -34.373 1.00 94.19 198 ALA A CA 1
ATOM 1602 C C . ALA A 1 198 ? 33.107 10.867 -33.172 1.00 94.19 198 ALA A C 1
ATOM 1604 O O . ALA A 1 198 ? 33.129 9.769 -32.618 1.00 94.19 198 ALA A O 1
ATOM 1605 N N . SER A 1 199 ? 32.290 11.852 -32.807 1.00 95.88 199 SER A N 1
ATOM 1606 C CA . SER A 1 199 ? 31.225 11.715 -31.814 1.00 95.88 199 SER A CA 1
ATOM 1607 C C . SER A 1 199 ? 30.004 12.487 -32.305 1.00 95.88 199 SER A C 1
ATOM 1609 O O . SER A 1 199 ? 30.135 13.612 -32.796 1.00 95.88 199 SER A O 1
ATOM 1611 N N . HIS A 1 200 ? 28.826 11.871 -32.249 1.00 95.88 200 HIS A N 1
ATOM 1612 C CA . HIS A 1 200 ? 27.563 12.535 -32.557 1.00 95.88 200 HIS A CA 1
ATOM 1613 C C . HIS A 1 200 ? 26.437 12.023 -31.661 1.00 95.88 200 HIS A C 1
ATOM 1615 O O . HIS A 1 200 ? 26.496 10.928 -31.105 1.00 95.88 200 HIS A O 1
ATOM 1621 N N . THR A 1 201 ? 25.392 12.835 -31.519 1.00 97.75 201 THR A N 1
ATOM 1622 C CA . THR A 1 201 ? 24.216 12.506 -30.715 1.00 97.75 201 THR A CA 1
ATOM 1623 C C . THR A 1 201 ? 22.997 12.337 -31.609 1.00 97.75 201 THR A C 1
ATOM 1625 O O . THR A 1 201 ? 22.630 13.246 -32.353 1.00 97.75 201 THR A O 1
ATOM 1628 N N . ASN A 1 202 ? 22.340 11.192 -31.476 1.00 97.25 202 ASN A N 1
ATOM 1629 C CA . ASN A 1 202 ? 21.059 10.875 -32.082 1.00 97.25 202 ASN A CA 1
ATOM 1630 C C . ASN A 1 202 ? 19.940 10.966 -31.035 1.00 97.25 202 ASN A C 1
ATOM 1632 O O . ASN A 1 202 ? 20.169 10.832 -29.832 1.00 97.25 202 ASN A O 1
ATOM 1636 N N . TYR A 1 203 ? 18.714 11.194 -31.504 1.00 97.56 203 TYR A N 1
ATOM 1637 C CA . TYR A 1 203 ? 17.533 11.290 -30.649 1.00 97.56 203 TYR A CA 1
ATOM 1638 C C . TYR A 1 203 ? 16.425 10.377 -31.165 1.00 97.56 203 TYR A C 1
ATOM 1640 O O . TYR A 1 203 ? 15.896 10.595 -32.259 1.00 97.56 203 TYR A O 1
ATOM 1648 N N . TYR A 1 204 ? 16.041 9.400 -30.351 1.00 97.94 204 TYR A N 1
ATOM 1649 C CA . TYR A 1 204 ? 15.056 8.370 -30.689 1.00 97.94 204 TYR A CA 1
ATOM 1650 C C . TYR A 1 204 ? 13.780 8.555 -29.878 1.00 97.94 204 TYR A C 1
ATOM 1652 O O . TYR A 1 204 ? 13.802 9.182 -28.821 1.00 97.94 204 TYR A O 1
ATOM 1660 N N . LYS A 1 205 ? 12.646 8.073 -30.388 1.00 98.12 205 LYS A N 1
ATOM 1661 C CA . LYS A 1 205 ? 11.342 8.309 -29.760 1.00 98.12 205 LYS A CA 1
ATOM 1662 C C . LYS A 1 205 ? 11.140 7.435 -28.525 1.00 98.12 205 LYS A C 1
ATOM 1664 O O . LYS A 1 205 ? 11.618 6.305 -28.468 1.00 98.12 205 LYS A O 1
ATOM 1669 N N . TRP A 1 206 ? 10.351 7.940 -27.586 1.00 97.81 206 TRP A N 1
ATOM 1670 C CA . TRP A 1 206 ? 9.755 7.135 -26.526 1.00 97.81 206 TRP A CA 1
ATOM 1671 C C . TRP A 1 206 ? 8.288 7.515 -26.307 1.00 97.81 206 TRP A C 1
ATOM 1673 O O . TRP A 1 206 ? 7.881 8.638 -26.625 1.00 97.81 206 TRP A O 1
ATOM 1683 N N . SER A 1 207 ? 7.502 6.595 -25.752 1.00 96.56 207 SER A N 1
ATOM 1684 C CA . SER A 1 207 ? 6.109 6.819 -25.348 1.00 96.56 207 SER A CA 1
ATOM 1685 C C . SER A 1 207 ? 5.796 6.179 -23.995 1.00 96.56 207 SER A C 1
ATOM 1687 O O . SER A 1 207 ? 6.461 5.240 -23.557 1.00 96.56 207 SER A O 1
ATOM 1689 N N . GLN A 1 208 ? 4.782 6.716 -23.321 1.00 94.81 208 GLN A N 1
ATOM 1690 C CA . GLN A 1 208 ? 4.276 6.255 -22.034 1.00 94.81 208 GLN A CA 1
ATOM 1691 C C . GLN A 1 208 ? 2.811 5.849 -22.154 1.00 94.81 208 GLN A C 1
ATOM 1693 O O . GLN A 1 208 ? 1.988 6.581 -22.699 1.00 94.81 208 GLN A O 1
ATOM 1698 N N . SER A 1 209 ? 2.472 4.711 -21.556 1.00 94.31 209 SER A N 1
ATOM 1699 C CA . SER A 1 209 ? 1.097 4.317 -21.248 1.00 94.31 209 SER A CA 1
ATOM 1700 C C . SER A 1 209 ? 0.971 4.034 -19.755 1.00 94.31 209 SER A C 1
ATOM 1702 O O . SER A 1 209 ? 1.906 3.513 -19.143 1.00 94.31 209 SER A O 1
ATOM 1704 N N . ASN A 1 210 ? -0.182 4.341 -19.172 1.00 93.94 210 ASN A N 1
ATOM 1705 C CA . ASN A 1 210 ? -0.488 4.003 -17.785 1.00 93.94 210 ASN A CA 1
ATOM 1706 C C . ASN A 1 210 ? -1.615 2.974 -17.723 1.00 93.94 210 ASN A C 1
ATOM 1708 O O . ASN A 1 210 ? -2.538 2.990 -18.534 1.00 93.94 210 ASN A O 1
ATOM 1712 N N . TYR A 1 211 ? -1.552 2.112 -16.718 1.00 94.94 211 TYR A N 1
ATOM 1713 C CA . TYR A 1 211 ? -2.598 1.167 -16.373 1.00 94.94 211 TYR A CA 1
ATOM 1714 C C . TYR A 1 211 ? -3.034 1.427 -14.937 1.00 94.94 211 TYR A C 1
ATOM 1716 O O . TYR A 1 211 ? -2.207 1.483 -14.024 1.00 94.94 211 TYR A O 1
ATOM 1724 N N . TYR A 1 212 ? -4.338 1.562 -14.736 1.00 94.94 212 TYR A N 1
ATOM 1725 C CA . TYR A 1 212 ? -4.932 1.761 -13.424 1.00 94.94 212 TYR A CA 1
ATOM 1726 C C . TYR A 1 212 ? -5.721 0.523 -13.037 1.00 94.94 212 TYR A C 1
ATOM 1728 O O . TYR A 1 212 ? -6.757 0.212 -13.626 1.00 94.94 212 TYR A O 1
ATOM 1736 N N . ILE A 1 213 ? -5.214 -0.180 -12.033 1.00 96.50 213 ILE A N 1
ATOM 1737 C CA . ILE A 1 213 ? -5.856 -1.350 -11.452 1.00 96.50 213 ILE A CA 1
ATOM 1738 C C . ILE A 1 213 ? -6.842 -0.857 -10.393 1.00 96.50 213 ILE A C 1
ATOM 1740 O O . ILE A 1 213 ? -6.440 -0.208 -9.426 1.00 96.50 213 ILE A O 1
ATOM 1744 N N . LYS A 1 214 ? -8.130 -1.147 -10.576 1.00 95.44 214 LYS A N 1
ATOM 1745 C CA . LYS A 1 214 ? -9.226 -0.672 -9.714 1.00 95.44 214 LYS A CA 1
ATOM 1746 C C . LYS A 1 214 ? -10.117 -1.833 -9.301 1.00 95.44 214 LYS A C 1
ATOM 1748 O O . LYS A 1 214 ? -10.204 -2.826 -10.017 1.00 95.44 214 LYS A O 1
ATOM 1753 N N . LEU A 1 215 ? -10.844 -1.684 -8.199 1.00 95.31 215 LEU A N 1
ATOM 1754 C CA . LEU A 1 215 ? -11.933 -2.603 -7.872 1.00 95.31 215 LEU A CA 1
ATOM 1755 C C . LEU A 1 215 ? -13.096 -2.437 -8.859 1.00 95.31 215 LEU A C 1
ATOM 1757 O O . LEU A 1 215 ? -13.492 -1.319 -9.197 1.00 95.31 215 LEU A O 1
ATOM 1761 N N . LYS A 1 216 ? -13.650 -3.560 -9.323 1.00 95.12 216 LYS A N 1
ATOM 1762 C CA . LYS A 1 216 ? -14.868 -3.593 -10.138 1.00 95.12 216 LYS A CA 1
ATOM 1763 C C . LYS A 1 216 ? -16.028 -2.990 -9.346 1.00 95.12 216 LYS A C 1
ATOM 1765 O O . LYS A 1 216 ? -16.148 -3.172 -8.133 1.00 95.12 216 LYS A O 1
ATOM 1770 N N . LYS A 1 217 ? -16.936 -2.308 -10.046 1.00 90.75 217 LYS A N 1
ATOM 1771 C CA . LYS A 1 217 ? -18.154 -1.771 -9.430 1.00 90.75 217 LYS A CA 1
ATOM 1772 C C . LYS A 1 217 ? -18.928 -2.901 -8.738 1.00 90.75 217 LYS A C 1
ATOM 1774 O O . LYS A 1 217 ? -19.223 -3.911 -9.367 1.00 90.75 217 LYS A O 1
ATOM 1779 N N . GLY A 1 218 ? -19.259 -2.710 -7.461 1.00 89.06 218 GLY A N 1
ATOM 1780 C CA . GLY A 1 218 ? -19.989 -3.690 -6.648 1.00 89.06 218 GLY A CA 1
ATOM 1781 C C . GLY A 1 218 ? -19.121 -4.737 -5.942 1.00 89.06 218 GLY A C 1
ATOM 1782 O O . GLY A 1 218 ? -19.661 -5.515 -5.166 1.00 89.06 218 GLY A O 1
ATOM 1783 N N . TYR A 1 219 ? -17.801 -4.744 -6.154 1.00 90.25 219 TYR A N 1
ATOM 1784 C CA . TYR A 1 219 ? -16.885 -5.695 -5.510 1.00 90.25 219 TYR A CA 1
ATOM 1785 C C . TYR A 1 219 ? -16.151 -5.124 -4.286 1.00 90.25 219 TYR A C 1
ATOM 1787 O O . TYR A 1 219 ? -15.339 -5.815 -3.680 1.00 90.25 219 TYR A O 1
ATOM 1795 N N . GLY A 1 220 ? -16.405 -3.870 -3.911 1.00 89.88 220 GLY A N 1
ATOM 1796 C CA . GLY A 1 220 ? -15.725 -3.245 -2.782 1.00 89.88 220 GLY A CA 1
ATOM 1797 C C . GLY A 1 220 ? -15.746 -1.725 -2.812 1.00 89.88 220 GLY A C 1
ATOM 1798 O O . GLY A 1 220 ? -16.503 -1.109 -3.564 1.00 89.88 220 GLY A O 1
ATOM 1799 N N . TYR A 1 221 ? -14.872 -1.145 -1.995 1.00 92.25 221 TYR A N 1
ATOM 1800 C CA . TYR A 1 221 ? -14.650 0.297 -1.879 1.00 92.25 221 TYR A CA 1
ATOM 1801 C C . TYR A 1 221 ? -13.315 0.688 -2.496 1.00 92.25 221 TYR A C 1
ATOM 1803 O O . TYR A 1 221 ? -12.503 -0.173 -2.810 1.00 92.25 221 TYR A O 1
ATOM 1811 N N . ALA A 1 222 ? -13.069 1.980 -2.688 1.00 93.38 222 ALA A N 1
ATOM 1812 C CA . ALA A 1 222 ? -11.856 2.429 -3.354 1.00 93.38 222 ALA A CA 1
ATOM 1813 C C . ALA A 1 222 ? -10.587 1.942 -2.620 1.00 93.38 222 ALA A C 1
ATOM 1815 O O . ALA A 1 222 ? -10.552 1.827 -1.394 1.00 93.38 222 ALA A O 1
ATOM 1816 N N . ILE A 1 223 ? -9.528 1.652 -3.378 1.00 94.94 223 ILE A N 1
ATOM 1817 C CA . ILE A 1 223 ? -8.208 1.331 -2.827 1.00 94.94 223 ILE A CA 1
ATOM 1818 C C . ILE A 1 223 ? -7.639 2.551 -2.087 1.00 94.94 223 ILE A C 1
ATOM 1820 O O . ILE A 1 223 ? -7.507 3.634 -2.657 1.00 94.94 223 ILE A O 1
ATOM 1824 N N . LYS A 1 224 ? -7.256 2.372 -0.822 1.00 93.44 224 LYS A N 1
ATOM 1825 C CA . LYS A 1 224 ? -6.682 3.421 0.026 1.00 93.44 224 LYS A CA 1
ATOM 1826 C C . LYS A 1 224 ? -5.164 3.461 -0.016 1.00 93.44 224 LYS A C 1
ATOM 1828 O O . LYS A 1 224 ? -4.582 4.541 -0.079 1.00 93.44 224 LYS A O 1
ATOM 1833 N N . ASP A 1 225 ? -4.533 2.301 0.095 1.00 93.50 225 ASP A N 1
ATOM 1834 C CA . ASP A 1 225 ? -3.084 2.145 0.062 1.00 93.50 225 ASP A CA 1
ATOM 1835 C C . ASP A 1 225 ? -2.709 0.796 -0.545 1.00 93.50 225 ASP A C 1
ATOM 1837 O O . ASP A 1 225 ? -3.487 -0.155 -0.473 1.00 93.50 225 ASP A O 1
ATOM 1841 N N . ALA A 1 226 ? -1.528 0.726 -1.158 1.00 95.19 226 ALA A N 1
ATOM 1842 C CA . ALA A 1 226 ? -1.004 -0.501 -1.735 1.00 95.19 226 ALA A CA 1
ATOM 1843 C C . ALA A 1 226 ? 0.480 -0.681 -1.427 1.00 95.19 226 ALA A C 1
ATOM 1845 O O . ALA A 1 226 ? 1.262 0.272 -1.423 1.00 95.19 226 ALA A O 1
ATOM 1846 N N . TYR A 1 227 ? 0.848 -1.934 -1.208 1.00 95.94 227 TYR A N 1
ATOM 1847 C CA . TYR A 1 227 ? 2.195 -2.385 -0.902 1.00 95.94 227 TYR A CA 1
ATOM 1848 C C . TYR A 1 227 ? 2.673 -3.262 -2.044 1.00 95.94 227 TYR A C 1
ATOM 1850 O O . TYR A 1 227 ? 1.927 -4.125 -2.489 1.00 95.94 227 TYR A O 1
ATOM 1858 N N . VAL A 1 228 ? 3.895 -3.026 -2.508 1.00 96.56 228 VAL A N 1
ATOM 1859 C CA . VAL A 1 228 ? 4.483 -3.625 -3.712 1.00 96.56 228 VAL A CA 1
ATOM 1860 C C . VAL A 1 228 ? 5.837 -4.218 -3.339 1.00 96.56 228 VAL A C 1
ATOM 1862 O O . VAL A 1 228 ? 6.545 -3.600 -2.545 1.00 96.56 228 VAL A O 1
ATOM 1865 N N . TRP A 1 229 ? 6.175 -5.394 -3.872 1.00 97.12 229 TRP A N 1
ATOM 1866 C CA . TRP A 1 229 ? 7.476 -6.036 -3.658 1.00 97.12 229 TRP A CA 1
ATOM 1867 C C . TRP A 1 229 ? 7.852 -7.003 -4.795 1.00 97.12 229 TRP A C 1
ATOM 1869 O O . TRP A 1 229 ? 7.016 -7.351 -5.637 1.00 97.12 229 TRP A O 1
ATOM 1879 N N . GLN A 1 230 ? 9.102 -7.475 -4.785 1.00 96.44 230 GLN A N 1
ATOM 1880 C CA . GLN A 1 230 ? 9.738 -8.279 -5.839 1.00 96.44 230 GLN A CA 1
ATOM 1881 C C . GLN A 1 230 ? 9.851 -7.551 -7.177 1.00 96.44 230 GLN A C 1
ATOM 1883 O O . GLN A 1 230 ? 9.566 -8.109 -8.242 1.00 96.44 230 GLN A O 1
ATOM 1888 N N . THR A 1 231 ? 10.276 -6.297 -7.116 1.00 96.38 231 THR A N 1
ATOM 1889 C CA . THR A 1 231 ? 10.704 -5.534 -8.289 1.00 96.38 231 THR A CA 1
ATOM 1890 C C . THR A 1 231 ? 12.236 -5.512 -8.381 1.00 96.38 231 THR A C 1
ATOM 1892 O O . THR A 1 231 ? 12.926 -6.121 -7.565 1.00 96.38 231 THR A O 1
ATOM 1895 N N . ALA A 1 232 ? 12.786 -4.833 -9.388 1.00 94.25 232 ALA A N 1
ATOM 1896 C CA . ALA A 1 232 ? 14.223 -4.626 -9.540 1.00 94.25 232 ALA A CA 1
ATOM 1897 C C . ALA A 1 232 ? 14.821 -3.860 -8.350 1.00 94.25 232 ALA A C 1
ATOM 1899 O O . ALA A 1 232 ? 15.945 -4.141 -7.940 1.00 94.25 232 ALA A O 1
ATOM 1900 N N . ASN A 1 233 ? 14.069 -2.904 -7.796 1.00 93.31 233 ASN A N 1
ATOM 1901 C CA . ASN A 1 233 ? 14.463 -2.143 -6.620 1.00 93.31 233 ASN A CA 1
ATOM 1902 C C . ASN A 1 233 ? 13.221 -1.688 -5.837 1.00 93.31 233 ASN A C 1
ATOM 1904 O O . ASN A 1 233 ? 12.506 -0.779 -6.264 1.00 93.31 233 ASN A O 1
ATOM 1908 N N . ASP A 1 234 ? 12.971 -2.335 -4.699 1.00 91.50 234 ASP A N 1
ATOM 1909 C CA . ASP A 1 234 ? 11.799 -2.084 -3.852 1.00 91.50 234 ASP A CA 1
ATOM 1910 C C . ASP A 1 234 ? 12.011 -0.942 -2.841 1.00 91.50 234 ASP A C 1
ATOM 1912 O O . ASP A 1 234 ? 11.035 -0.310 -2.425 1.00 91.50 234 ASP A O 1
ATOM 1916 N N . ASP A 1 235 ? 13.265 -0.667 -2.463 1.00 92.19 235 ASP A N 1
ATOM 1917 C CA . ASP A 1 235 ? 13.596 0.042 -1.217 1.00 92.19 235 ASP A CA 1
ATOM 1918 C C . ASP A 1 235 ? 14.296 1.393 -1.415 1.00 92.19 235 ASP A C 1
ATOM 1920 O O . ASP A 1 235 ? 14.352 2.185 -0.473 1.00 92.19 235 ASP A O 1
ATOM 1924 N N . ASP A 1 236 ? 14.809 1.689 -2.612 1.00 93.69 236 ASP A N 1
ATOM 1925 C CA . ASP A 1 236 ? 15.481 2.957 -2.908 1.00 93.69 236 ASP A CA 1
ATOM 1926 C C . ASP A 1 236 ? 14.707 3.774 -3.958 1.00 93.69 236 ASP A C 1
ATOM 1928 O O . ASP A 1 236 ? 14.918 3.606 -5.164 1.00 93.69 236 ASP A O 1
ATOM 1932 N N . PRO A 1 237 ? 13.834 4.702 -3.514 1.00 90.06 237 PRO A N 1
ATOM 1933 C CA . PRO A 1 237 ? 13.095 5.597 -4.394 1.00 90.06 237 PRO A CA 1
ATOM 1934 C C . PRO A 1 237 ? 13.982 6.498 -5.250 1.00 90.06 237 PRO A C 1
ATOM 1936 O O . PRO A 1 237 ? 13.508 7.007 -6.260 1.00 90.06 237 PRO A O 1
ATOM 1939 N N . SER A 1 238 ? 15.248 6.727 -4.892 1.00 91.12 238 SER A N 1
ATOM 1940 C CA . SER A 1 238 ? 16.137 7.570 -5.699 1.00 91.12 238 SER A CA 1
ATOM 1941 C C . SER A 1 238 ? 16.620 6.861 -6.968 1.00 91.12 238 SER A C 1
ATOM 1943 O O . SER A 1 238 ? 16.941 7.519 -7.958 1.00 91.12 238 SER A O 1
ATOM 1945 N N . ASN A 1 239 ? 16.583 5.528 -6.985 1.00 94.88 239 ASN A N 1
ATOM 1946 C CA . ASN A 1 239 ? 17.010 4.721 -8.115 1.00 94.88 239 ASN A CA 1
ATOM 1947 C C . ASN A 1 239 ? 16.047 4.860 -9.312 1.00 94.88 239 ASN A C 1
ATOM 1949 O O . ASN A 1 239 ? 14.824 4.911 -9.159 1.00 94.88 239 ASN A O 1
ATOM 1953 N N . ILE A 1 240 ? 16.598 4.900 -10.527 1.00 92.88 240 ILE A N 1
ATOM 1954 C CA . ILE A 1 240 ? 15.825 4.992 -11.778 1.00 92.88 240 ILE A CA 1
ATOM 1955 C C . ILE A 1 240 ? 15.028 3.719 -12.088 1.00 92.88 240 ILE A C 1
ATOM 1957 O O . ILE A 1 240 ? 14.052 3.765 -12.835 1.00 92.88 240 ILE A O 1
ATOM 1961 N N . GLU A 1 241 ? 15.430 2.594 -11.501 1.00 94.94 241 GLU A N 1
ATOM 1962 C CA . GLU A 1 241 ? 14.784 1.288 -11.610 1.00 94.94 241 GLU A CA 1
ATOM 1963 C C . GLU A 1 241 ? 13.827 1.010 -10.442 1.00 94.94 241 GLU A C 1
ATOM 1965 O O . GLU A 1 241 ? 13.309 -0.103 -10.330 1.00 94.94 241 GLU A O 1
ATOM 1970 N N . PHE A 1 242 ? 13.587 1.996 -9.567 1.00 95.31 242 PHE A N 1
ATOM 1971 C CA . PHE A 1 242 ? 12.655 1.868 -8.449 1.00 95.31 242 PHE A CA 1
ATOM 1972 C C . PHE A 1 242 ? 11.304 1.346 -8.940 1.00 95.31 242 PHE A C 1
ATOM 1974 O O . PHE A 1 242 ? 10.646 1.964 -9.777 1.00 95.31 242 PHE A O 1
ATOM 1981 N N . ARG A 1 243 ? 10.899 0.184 -8.422 1.00 94.81 243 ARG A N 1
ATOM 1982 C CA . ARG A 1 243 ? 9.668 -0.534 -8.775 1.00 94.81 243 ARG A CA 1
ATOM 1983 C C . ARG A 1 243 ? 9.534 -1.000 -10.227 1.00 94.81 243 ARG A C 1
ATOM 1985 O O . ARG A 1 243 ? 8.446 -1.421 -10.640 1.00 94.81 243 ARG A O 1
ATOM 1992 N N . ARG A 1 244 ? 10.622 -0.987 -11.001 1.00 96.75 244 ARG A N 1
ATOM 1993 C CA . ARG A 1 244 ? 10.682 -1.599 -12.333 1.00 96.75 244 ARG A CA 1
ATOM 1994 C C . ARG A 1 244 ? 10.572 -3.107 -12.195 1.00 96.75 244 ARG A C 1
ATOM 1996 O O . ARG A 1 244 ? 11.275 -3.699 -11.390 1.00 96.75 244 ARG A O 1
ATOM 2003 N N . PHE A 1 245 ? 9.740 -3.762 -12.987 1.00 96.38 245 PHE A N 1
ATOM 2004 C CA . PHE A 1 245 ? 9.595 -5.216 -12.915 1.00 96.38 245 PHE A CA 1
ATOM 2005 C C . PHE A 1 245 ? 9.801 -5.926 -14.250 1.00 96.38 245 PHE A C 1
ATOM 2007 O O . PHE A 1 245 ? 9.755 -7.153 -14.293 1.00 96.38 245 PHE A O 1
ATOM 2014 N N . SER A 1 246 ? 10.081 -5.198 -15.328 1.00 95.31 246 SER A N 1
ATOM 2015 C CA . SER A 1 246 ? 10.373 -5.819 -16.61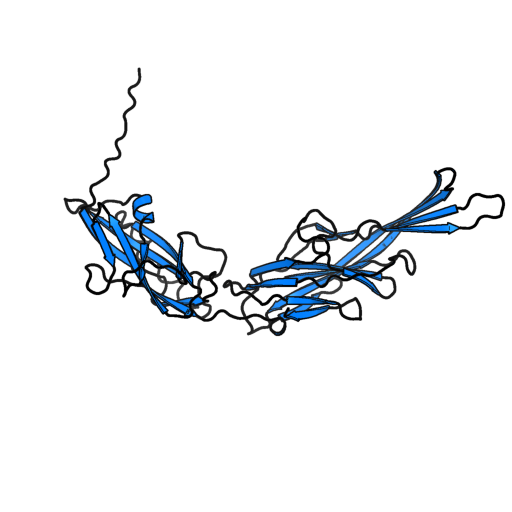5 1.00 95.31 246 SER A CA 1
ATOM 2016 C C . SER A 1 246 ? 11.414 -5.058 -17.432 1.00 95.31 246 SER A C 1
ATOM 2018 O O . SER A 1 246 ? 11.669 -3.867 -17.218 1.00 95.31 246 SER A O 1
ATOM 2020 N N . TYR A 1 247 ? 12.029 -5.803 -18.341 1.00 96.31 247 TYR A N 1
ATOM 2021 C CA . TYR A 1 247 ? 12.878 -5.368 -19.436 1.00 96.31 247 TYR A CA 1
ATOM 2022 C C . TYR A 1 247 ? 12.568 -6.303 -20.604 1.00 96.31 247 TYR A C 1
ATOM 2024 O O . TYR A 1 247 ? 13.028 -7.445 -20.634 1.00 96.31 247 TYR A O 1
ATOM 2032 N N . LEU A 1 248 ? 11.687 -5.869 -21.496 1.00 95.88 248 LEU A N 1
ATOM 2033 C CA . LEU A 1 248 ? 11.144 -6.711 -22.561 1.00 95.88 248 LEU A CA 1
ATOM 2034 C C . LEU A 1 248 ? 11.340 -6.044 -23.910 1.00 95.88 248 LEU A C 1
ATOM 2036 O O . LEU A 1 248 ? 11.388 -4.821 -23.999 1.00 95.8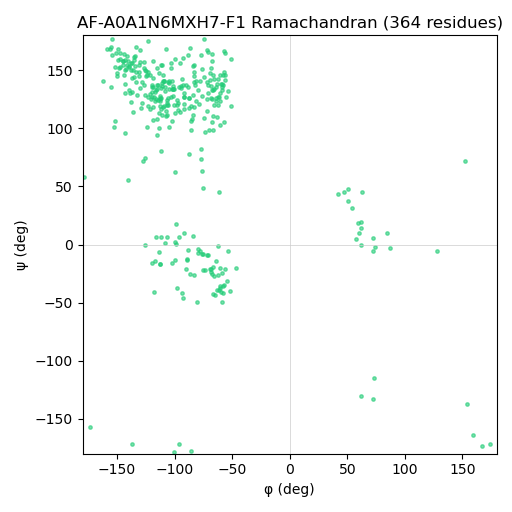8 248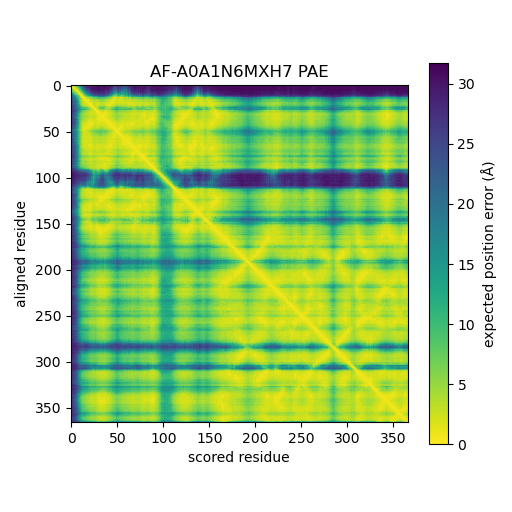 LEU A O 1
ATOM 2040 N N . ILE A 1 249 ? 11.442 -6.844 -24.955 1.00 95.25 249 ILE A N 1
ATOM 2041 C CA . ILE A 1 249 ? 11.707 -6.412 -26.314 1.00 95.25 249 ILE A CA 1
ATOM 2042 C C . ILE A 1 249 ? 10.602 -6.972 -27.208 1.00 95.25 249 ILE A C 1
ATOM 2044 O O . ILE A 1 249 ? 10.296 -8.161 -27.201 1.00 95.25 249 ILE A O 1
ATOM 2048 N N . ASP A 1 250 ? 9.982 -6.103 -27.998 1.00 94.06 250 ASP A N 1
ATOM 2049 C CA . ASP A 1 250 ? 9.065 -6.523 -29.055 1.00 94.06 250 ASP A CA 1
ATOM 2050 C C . ASP A 1 250 ? 9.223 -5.603 -30.268 1.00 94.06 250 ASP A C 1
ATOM 2052 O O . ASP A 1 250 ? 9.264 -4.377 -30.136 1.00 94.06 250 ASP A O 1
ATOM 2056 N N . HIS A 1 251 ? 9.382 -6.200 -31.452 1.00 92.56 251 HIS A N 1
ATOM 2057 C CA . HIS A 1 251 ? 9.732 -5.486 -32.688 1.00 92.56 251 HIS A CA 1
ATOM 2058 C C . HIS A 1 251 ? 10.906 -4.497 -32.500 1.00 92.56 251 HIS A C 1
ATOM 2060 O O . HIS A 1 251 ? 10.830 -3.341 -32.916 1.00 92.56 251 HIS A O 1
ATOM 2066 N N . ASP A 1 252 ? 11.961 -4.948 -31.809 1.00 94.69 252 ASP A N 1
ATOM 2067 C CA . ASP A 1 252 ? 13.148 -4.178 -31.403 1.00 94.69 252 ASP A CA 1
ATOM 2068 C C . ASP A 1 252 ? 12.896 -2.987 -30.454 1.00 94.69 252 ASP A C 1
ATOM 2070 O O . ASP A 1 252 ? 13.848 -2.330 -30.039 1.00 94.69 252 ASP A O 1
ATOM 2074 N N . ASN A 1 253 ? 11.657 -2.691 -30.056 1.00 96.81 253 ASN A N 1
ATOM 2075 C CA . ASN A 1 253 ? 11.387 -1.658 -29.055 1.00 96.81 253 ASN A CA 1
ATOM 2076 C C . ASN A 1 253 ? 11.599 -2.207 -27.649 1.00 96.81 253 ASN A C 1
ATOM 2078 O O . ASN A 1 253 ? 11.203 -3.333 -27.357 1.00 96.81 253 ASN A O 1
ATOM 2082 N N . LEU A 1 254 ? 12.175 -1.390 -26.770 1.00 97.69 254 LEU A N 1
ATOM 2083 C CA . LEU A 1 254 ? 12.317 -1.716 -25.356 1.00 97.69 254 LEU A CA 1
ATOM 2084 C C . LEU A 1 254 ? 11.067 -1.290 -24.593 1.00 97.69 254 LEU A C 1
ATOM 2086 O O . LEU A 1 254 ? 10.702 -0.114 -24.600 1.00 97.69 254 LEU A O 1
ATOM 2090 N N . TYR A 1 255 ? 10.474 -2.232 -23.871 1.00 97.62 255 TYR A N 1
ATOM 2091 C CA . TYR A 1 255 ? 9.360 -2.029 -22.963 1.00 97.62 255 TYR A CA 1
ATOM 2092 C C . TYR A 1 255 ? 9.820 -2.181 -21.515 1.00 97.62 255 TYR A C 1
ATOM 2094 O O . TYR A 1 255 ? 10.273 -3.247 -21.091 1.00 97.62 255 TYR A O 1
ATOM 2102 N N . LEU A 1 256 ? 9.661 -1.111 -20.739 1.00 97.50 256 LEU A N 1
ATOM 2103 C CA . LEU A 1 256 ? 9.922 -1.098 -19.303 1.00 97.50 256 LEU A CA 1
ATOM 2104 C C . LEU A 1 256 ? 8.606 -0.917 -18.557 1.00 97.50 256 LEU A C 1
ATOM 2106 O O . LEU A 1 256 ? 7.891 0.057 -18.802 1.00 97.50 256 LEU A O 1
ATOM 2110 N N . PHE A 1 257 ? 8.299 -1.822 -17.630 1.00 97.44 257 PHE A N 1
ATOM 2111 C CA . PHE A 1 257 ? 7.133 -1.694 -16.764 1.00 97.44 257 PHE A CA 1
ATOM 2112 C C . PHE A 1 257 ? 7.530 -1.411 -15.321 1.00 97.44 257 PHE A C 1
ATOM 2114 O O . PHE A 1 257 ? 8.472 -2.002 -14.790 1.00 97.44 257 PHE A O 1
ATOM 2121 N N . PHE A 1 258 ? 6.752 -0.545 -14.680 1.00 96.94 258 PHE A N 1
ATOM 2122 C CA . PHE A 1 258 ? 6.918 -0.125 -13.295 1.00 96.94 258 PHE A CA 1
ATOM 2123 C C . PHE A 1 258 ? 5.587 -0.244 -12.561 1.00 96.94 258 PHE A C 1
ATOM 2125 O O . PHE A 1 258 ? 4.565 0.185 -13.095 1.00 96.94 258 PHE A O 1
ATOM 2132 N N . ILE A 1 259 ? 5.579 -0.798 -11.348 1.00 96.50 259 ILE A N 1
ATOM 2133 C CA . ILE A 1 259 ? 4.381 -0.848 -10.497 1.00 96.50 259 ILE A CA 1
ATOM 2134 C C . ILE A 1 259 ? 4.521 0.140 -9.341 1.00 96.50 259 ILE A C 1
ATOM 2136 O O . ILE A 1 259 ? 5.264 -0.076 -8.398 1.00 96.50 259 ILE A O 1
ATOM 2140 N N . TRP A 1 260 ? 3.744 1.212 -9.352 1.00 94.44 260 TRP A N 1
ATOM 2141 C CA . TRP A 1 260 ? 3.850 2.271 -8.353 1.00 94.44 260 TRP A CA 1
ATOM 2142 C C . TRP A 1 260 ? 2.982 2.034 -7.120 1.00 94.44 260 TRP A C 1
ATOM 2144 O O . TRP A 1 260 ? 3.171 2.710 -6.115 1.00 94.44 260 TRP A O 1
ATOM 2154 N N . GLY A 1 261 ? 2.030 1.097 -7.128 1.00 93.31 261 GLY A N 1
ATOM 2155 C CA . GLY A 1 261 ? 1.083 0.996 -6.011 1.00 93.31 261 GLY A CA 1
ATOM 2156 C C . GLY A 1 261 ? 0.265 2.287 -5.892 1.00 93.31 261 GLY A C 1
ATOM 2157 O O . GLY A 1 261 ? -0.247 2.797 -6.888 1.00 93.31 261 GLY A O 1
ATOM 2158 N N . THR A 1 262 ? 0.199 2.845 -4.682 1.00 91.38 262 THR A N 1
ATOM 2159 C CA . THR A 1 262 ? -0.351 4.189 -4.419 1.00 91.38 262 THR A CA 1
ATOM 2160 C C . THR A 1 262 ? 0.733 5.268 -4.287 1.00 91.38 262 THR A C 1
ATOM 2162 O O . THR A 1 262 ? 0.472 6.322 -3.713 1.00 91.38 262 THR A O 1
ATOM 2165 N N . TYR A 1 263 ? 1.958 5.001 -4.754 1.00 90.56 263 TYR A N 1
ATOM 2166 C CA . TYR A 1 263 ? 3.048 5.979 -4.768 1.00 90.56 263 TYR A CA 1
ATOM 2167 C C . TYR A 1 263 ? 2.734 7.130 -5.724 1.00 90.56 263 TYR A C 1
ATOM 2169 O O . TYR A 1 263 ? 2.159 6.914 -6.793 1.00 90.56 263 TYR A O 1
ATOM 2177 N N . GLN A 1 264 ? 3.125 8.337 -5.328 1.00 88.44 264 GLN A N 1
ATOM 2178 C CA . GLN A 1 264 ? 2.960 9.560 -6.101 1.00 88.44 264 GLN A CA 1
ATOM 2179 C C . GLN A 1 264 ? 4.231 10.393 -5.969 1.00 88.44 264 GLN A C 1
ATOM 2181 O O . GLN A 1 264 ? 4.704 10.623 -4.857 1.00 88.44 264 GLN A O 1
ATOM 2186 N N . GLU A 1 265 ? 4.764 10.842 -7.099 1.00 89.31 265 GLU A N 1
ATOM 2187 C CA . GLU A 1 265 ? 5.893 11.767 -7.161 1.00 89.31 265 GLU A CA 1
ATOM 2188 C C . GLU A 1 265 ? 5.839 12.527 -8.483 1.00 89.31 265 GLU A C 1
ATOM 2190 O O . GLU A 1 265 ? 5.592 11.945 -9.542 1.00 89.31 265 GLU A O 1
ATOM 2195 N N . GLU A 1 266 ? 6.060 13.833 -8.415 1.00 88.94 266 GLU A N 1
ATOM 2196 C CA . GLU A 1 266 ? 6.180 14.677 -9.598 1.00 88.94 266 GLU A CA 1
ATOM 2197 C C . GLU A 1 266 ? 7.605 14.614 -10.142 1.00 88.94 266 GLU A C 1
ATOM 2199 O O . GLU A 1 266 ? 8.573 14.551 -9.384 1.00 88.94 266 GLU A O 1
ATOM 2204 N N . ASN A 1 267 ? 7.740 14.668 -11.466 1.00 90.19 267 ASN A N 1
ATOM 2205 C CA . ASN A 1 267 ? 9.027 14.755 -12.148 1.00 90.19 267 ASN A CA 1
ATOM 2206 C C . ASN A 1 267 ? 10.046 13.652 -11.769 1.00 90.19 267 ASN A C 1
ATOM 2208 O O . ASN A 1 267 ? 11.263 13.872 -11.813 1.00 90.19 267 ASN A O 1
ATOM 2212 N N . LYS A 1 268 ? 9.576 12.443 -11.439 1.00 92.62 268 LYS A N 1
ATOM 2213 C CA . LYS A 1 268 ? 10.430 11.292 -11.127 1.00 92.62 268 LYS A CA 1
ATOM 2214 C C . LYS A 1 268 ? 11.277 10.919 -12.340 1.00 92.62 268 LYS A C 1
ATOM 2216 O O . LYS A 1 268 ? 10.746 10.638 -13.414 1.00 92.62 268 LYS A O 1
ATOM 2221 N N . TYR A 1 269 ? 12.590 10.831 -12.141 1.00 95.00 269 TYR A N 1
ATOM 2222 C CA . TYR A 1 269 ? 13.496 10.229 -13.114 1.00 95.00 269 TYR A CA 1
ATOM 2223 C C . TYR A 1 269 ? 13.443 8.699 -13.030 1.00 95.00 269 TYR A C 1
ATOM 2225 O O . TYR A 1 269 ? 13.694 8.127 -11.961 1.00 95.00 269 TYR A O 1
ATOM 2233 N N . VAL A 1 270 ? 13.080 8.052 -14.139 1.00 95.50 270 VAL A N 1
ATOM 2234 C CA . VAL A 1 270 ? 12.879 6.599 -14.250 1.00 95.50 270 VAL A CA 1
ATOM 2235 C C . VAL A 1 270 ? 13.406 6.072 -15.579 1.00 95.50 270 VAL A C 1
ATOM 2237 O O . VAL A 1 270 ? 13.493 6.814 -16.557 1.00 95.50 270 VAL A O 1
ATOM 2240 N N . GLY A 1 271 ? 13.710 4.780 -15.647 1.00 95.81 271 GLY A N 1
ATOM 2241 C CA . GLY A 1 271 ? 14.120 4.137 -16.891 1.00 95.81 271 GLY A CA 1
ATOM 2242 C C . GLY A 1 271 ? 14.982 2.913 -16.649 1.00 95.81 271 GLY A C 1
ATOM 2243 O O . GLY A 1 271 ? 14.698 2.106 -15.763 1.00 95.81 271 GLY A O 1
ATOM 2244 N N . TYR A 1 272 ? 16.036 2.791 -17.446 1.00 96.50 272 TYR A N 1
ATOM 2245 C CA . TYR A 1 272 ? 17.078 1.787 -17.279 1.00 96.50 272 TYR A CA 1
ATOM 2246 C C . TYR A 1 272 ? 18.461 2.447 -17.415 1.00 96.50 272 TYR A C 1
ATOM 2248 O O . TYR A 1 272 ? 18.567 3.443 -18.141 1.00 96.50 272 TYR A O 1
ATOM 2256 N N . PRO A 1 273 ? 19.504 1.952 -16.718 1.00 95.75 273 PRO A N 1
ATOM 2257 C CA . PRO A 1 273 ? 20.865 2.460 -16.872 1.00 95.75 273 PRO A CA 1
ATOM 2258 C C . PRO A 1 273 ? 21.319 2.521 -18.334 1.00 95.75 273 PRO A C 1
ATOM 2260 O O . PRO A 1 273 ? 20.750 1.859 -19.202 1.00 95.75 273 PRO A O 1
ATOM 2263 N N . ASP A 1 274 ? 22.342 3.329 -18.604 1.00 96.81 274 ASP A N 1
ATOM 2264 C CA . ASP A 1 274 ? 22.882 3.466 -19.955 1.00 96.81 274 ASP A CA 1
ATOM 2265 C C . ASP A 1 274 ? 23.347 2.111 -20.504 1.00 96.81 274 ASP A C 1
ATOM 2267 O O . ASP A 1 274 ? 23.976 1.313 -19.806 1.00 96.81 274 ASP A O 1
ATOM 2271 N N . ILE A 1 275 ? 23.027 1.860 -21.771 1.00 96.50 275 ILE A N 1
ATOM 2272 C CA . ILE A 1 275 ? 23.397 0.632 -22.477 1.00 96.50 275 ILE A CA 1
ATOM 2273 C C . ILE A 1 275 ? 24.365 1.006 -23.583 1.00 96.50 275 ILE A C 1
ATOM 2275 O O . ILE A 1 275 ? 24.016 1.821 -24.435 1.00 96.50 275 ILE A O 1
ATOM 2279 N N . THR A 1 276 ? 25.540 0.381 -23.598 1.00 96.88 276 THR A N 1
ATOM 2280 C CA . THR A 1 276 ? 26.558 0.597 -24.629 1.00 96.88 276 THR A CA 1
ATOM 2281 C C . THR A 1 276 ? 26.813 -0.684 -25.403 1.00 96.88 276 THR A C 1
ATOM 2283 O O . THR A 1 276 ? 27.219 -1.693 -24.829 1.00 96.88 276 THR A O 1
ATOM 2286 N N . ASN A 1 277 ? 26.647 -0.614 -26.722 1.00 96.50 277 ASN A N 1
ATOM 2287 C CA . ASN A 1 277 ? 27.035 -1.680 -27.636 1.00 96.50 277 ASN A CA 1
ATOM 2288 C C . ASN A 1 277 ? 28.211 -1.232 -28.497 1.00 96.50 277 ASN A C 1
ATOM 2290 O O . ASN A 1 277 ? 28.182 -0.148 -29.082 1.00 96.50 277 ASN A O 1
ATOM 2294 N N . ASN A 1 278 ? 29.201 -2.110 -28.626 1.00 94.62 278 ASN A N 1
ATOM 2295 C CA . ASN A 1 278 ? 30.396 -1.873 -29.422 1.00 94.62 278 ASN A CA 1
ATOM 2296 C C . ASN A 1 278 ? 30.339 -2.695 -30.706 1.00 94.62 278 ASN A C 1
ATOM 2298 O O . ASN A 1 278 ? 30.224 -3.919 -30.664 1.00 94.62 278 ASN A O 1
ATOM 2302 N N . VAL A 1 279 ? 30.467 -2.022 -31.844 1.00 92.94 279 VAL A N 1
ATOM 2303 C CA . VAL A 1 279 ? 30.634 -2.665 -33.147 1.00 92.94 279 VAL A CA 1
ATOM 2304 C C . VAL A 1 279 ? 32.085 -2.503 -33.572 1.00 92.94 279 VAL A C 1
ATOM 2306 O O . VAL A 1 279 ? 32.575 -1.384 -33.720 1.00 92.94 279 VAL A O 1
ATOM 2309 N N . ILE A 1 280 ? 32.768 -3.630 -33.768 1.00 91.69 280 ILE A N 1
ATOM 2310 C CA . ILE A 1 280 ? 34.140 -3.657 -34.273 1.00 91.69 280 ILE A CA 1
ATOM 2311 C C . ILE A 1 280 ? 34.077 -3.663 -35.797 1.00 91.69 280 ILE A C 1
ATOM 2313 O O . ILE A 1 280 ? 33.559 -4.601 -36.403 1.00 91.69 280 ILE A O 1
ATOM 2317 N N . GLN A 1 281 ? 34.616 -2.619 -36.414 1.00 87.19 281 GLN A N 1
ATOM 2318 C CA . GLN A 1 281 ? 34.810 -2.566 -37.853 1.00 87.19 281 GLN A CA 1
ATOM 2319 C C . GLN A 1 281 ? 36.213 -3.091 -38.176 1.00 87.19 281 GLN A C 1
ATOM 2321 O O . GLN A 1 281 ? 37.203 -2.486 -37.742 1.00 87.19 281 GLN A O 1
ATOM 2326 N N . PRO A 1 282 ? 36.329 -4.207 -38.917 1.00 81.06 282 PRO A N 1
ATOM 2327 C CA . PRO A 1 282 ? 37.623 -4.674 -39.378 1.00 81.06 282 PRO A CA 1
ATOM 2328 C C . PRO A 1 282 ? 38.200 -3.633 -40.335 1.00 81.06 282 PRO A C 1
ATOM 2330 O O . PRO A 1 282 ? 37.583 -3.260 -41.334 1.00 81.06 282 PRO A O 1
ATOM 2333 N N . THR A 1 283 ? 39.389 -3.150 -40.015 1.00 76.94 283 THR A N 1
ATOM 2334 C CA . THR A 1 283 ? 40.218 -2.392 -40.944 1.00 76.94 283 THR A CA 1
ATOM 2335 C C . THR A 1 283 ? 41.198 -3.375 -41.598 1.00 76.94 283 THR A C 1
ATOM 2337 O O . THR A 1 283 ? 41.414 -4.469 -41.076 1.00 76.94 283 THR A O 1
ATOM 2340 N N . GLY A 1 284 ? 41.716 -3.064 -42.793 1.00 76.81 284 GLY A N 1
ATOM 2341 C CA . GLY A 1 284 ? 42.640 -3.972 -43.494 1.00 76.81 284 GLY A CA 1
ATOM 2342 C C . GLY A 1 284 ? 43.869 -4.338 -42.647 1.00 76.81 284 GLY A C 1
ATOM 2343 O O . GLY A 1 284 ? 44.165 -3.641 -41.681 1.00 76.81 284 GLY A O 1
ATOM 2344 N N . ASP A 1 285 ? 44.606 -5.381 -43.047 1.00 74.00 285 ASP A N 1
ATOM 2345 C CA . ASP A 1 285 ? 45.642 -6.089 -42.259 1.00 74.00 285 ASP A CA 1
ATOM 2346 C C . ASP A 1 285 ? 46.681 -5.225 -41.509 1.00 74.00 285 ASP A C 1
ATOM 2348 O O . ASP A 1 285 ? 47.322 -5.699 -40.574 1.00 74.00 285 ASP A O 1
ATOM 2352 N N . THR A 1 286 ? 46.879 -3.964 -41.897 1.00 75.00 286 THR A N 1
ATOM 2353 C CA . THR A 1 286 ? 47.875 -3.051 -41.313 1.00 75.00 286 THR A CA 1
ATOM 2354 C C . THR A 1 286 ? 47.291 -1.920 -40.462 1.00 75.00 286 THR A C 1
ATOM 2356 O O . THR A 1 286 ? 48.047 -1.069 -39.995 1.00 75.00 286 THR A O 1
ATOM 2359 N N . SER A 1 287 ? 45.970 -1.848 -40.288 1.00 79.62 287 SER A N 1
ATOM 2360 C CA . SER A 1 287 ? 45.303 -0.781 -39.532 1.00 79.62 287 SER A CA 1
ATOM 2361 C C . SER A 1 287 ? 44.718 -1.307 -38.219 1.00 79.62 287 SER A C 1
ATOM 2363 O O . SER A 1 287 ? 44.268 -2.448 -38.157 1.00 79.62 287 SER A O 1
ATOM 2365 N N . PRO A 1 288 ? 44.707 -0.500 -37.145 1.00 84.06 288 PRO A N 1
ATOM 2366 C CA . PRO A 1 288 ? 44.026 -0.880 -35.916 1.00 84.06 288 PRO A CA 1
ATOM 2367 C C . PRO A 1 288 ? 42.505 -0.934 -36.152 1.00 84.06 288 PRO A C 1
ATOM 2369 O O . PRO A 1 288 ? 41.986 -0.130 -36.941 1.00 84.06 288 PRO A O 1
ATOM 2372 N N . PRO A 1 289 ? 41.774 -1.850 -35.491 1.00 87.19 289 PRO A N 1
ATOM 2373 C CA . PRO A 1 289 ? 40.327 -1.929 -35.625 1.00 87.19 289 PRO A CA 1
ATOM 2374 C C . PRO A 1 289 ? 39.672 -0.635 -35.136 1.00 87.19 289 PRO A C 1
ATOM 2376 O O . PRO A 1 289 ? 40.108 -0.025 -34.154 1.00 87.19 289 PRO A O 1
ATOM 2379 N N . LEU A 1 290 ? 38.613 -0.226 -35.830 1.00 91.50 290 LEU A N 1
ATOM 2380 C CA . LEU A 1 290 ? 37.775 0.893 -35.415 1.00 91.50 290 LEU A CA 1
ATOM 2381 C C . LEU A 1 290 ? 36.627 0.355 -34.571 1.00 91.50 290 LEU A C 1
ATOM 2383 O O . LEU A 1 290 ? 35.949 -0.587 -34.981 1.00 91.50 290 LEU A O 1
ATOM 2387 N N . ILE A 1 291 ? 36.398 0.957 -33.408 1.00 93.62 291 ILE A N 1
ATOM 2388 C CA . ILE A 1 291 ? 35.252 0.632 -32.562 1.00 93.62 291 ILE A CA 1
ATOM 2389 C C . ILE A 1 291 ? 34.247 1.765 -32.675 1.00 93.62 291 ILE A C 1
ATOM 2391 O O . ILE A 1 291 ? 34.587 2.925 -32.445 1.00 93.62 291 ILE A O 1
ATOM 2395 N N . THR A 1 292 ? 33.009 1.419 -33.012 1.00 95.06 292 THR A N 1
ATOM 2396 C CA . THR A 1 292 ? 31.860 2.310 -32.868 1.00 95.06 292 THR A CA 1
ATOM 2397 C C . THR A 1 292 ? 31.081 1.891 -31.627 1.00 95.06 292 THR A C 1
ATOM 2399 O O . THR A 1 292 ? 30.403 0.864 -31.638 1.00 95.06 292 THR A O 1
ATOM 2402 N N . ALA A 1 293 ? 31.183 2.683 -30.564 1.00 96.50 293 ALA A N 1
ATOM 2403 C CA . ALA A 1 293 ? 30.372 2.551 -29.364 1.00 96.50 293 ALA A CA 1
ATOM 2404 C C . ALA A 1 293 ? 29.078 3.347 -29.544 1.00 96.50 293 ALA A C 1
ATOM 2406 O O . ALA A 1 293 ? 29.109 4.531 -29.876 1.00 96.50 293 ALA A O 1
ATOM 2407 N N . THR A 1 294 ? 27.933 2.700 -29.350 1.00 97.69 294 THR A N 1
ATOM 2408 C CA . THR A 1 294 ? 26.627 3.366 -29.288 1.00 97.69 294 THR A CA 1
ATOM 2409 C C . THR A 1 294 ? 26.074 3.222 -27.884 1.00 97.69 294 THR A C 1
ATOM 2411 O O . THR A 1 294 ? 25.741 2.108 -27.481 1.00 97.69 294 THR A O 1
ATOM 2414 N N . THR A 1 295 ? 25.955 4.335 -27.169 1.00 98.06 295 THR A N 1
ATOM 2415 C CA . THR A 1 295 ? 25.364 4.414 -25.833 1.00 98.06 295 THR A CA 1
ATOM 2416 C C . THR A 1 295 ? 23.948 4.963 -25.940 1.00 98.06 295 THR A C 1
ATOM 2418 O O . THR A 1 295 ? 23.726 6.002 -26.558 1.00 98.06 295 THR A O 1
ATOM 2421 N N . ALA A 1 296 ? 22.966 4.277 -25.370 1.00 97.81 296 ALA A N 1
ATOM 2422 C CA . ALA A 1 296 ? 21.585 4.734 -25.278 1.00 97.81 296 ALA A CA 1
ATOM 2423 C C . ALA A 1 296 ? 21.213 4.976 -23.816 1.00 97.81 296 ALA A C 1
ATOM 2425 O O . ALA A 1 296 ? 21.486 4.124 -22.973 1.00 97.81 296 ALA A O 1
ATOM 2426 N N . SER A 1 297 ? 20.515 6.082 -23.553 1.00 96.81 297 SER A N 1
ATOM 2427 C CA . SER A 1 297 ? 20.015 6.442 -22.222 1.00 96.81 297 SER A CA 1
ATOM 2428 C C . SER A 1 297 ? 18.483 6.365 -22.190 1.00 96.81 297 SER A C 1
ATOM 2430 O O . SER A 1 297 ? 17.821 7.395 -22.360 1.00 96.81 297 SER A O 1
ATOM 2432 N N . PRO A 1 298 ? 17.876 5.168 -22.035 1.00 96.44 298 PRO A N 1
ATOM 2433 C CA . PRO A 1 298 ? 16.421 4.981 -22.011 1.00 96.44 298 PRO A CA 1
ATOM 2434 C C . PRO A 1 298 ? 15.829 5.424 -20.660 1.00 96.44 298 PRO A C 1
ATOM 2436 O O . PRO A 1 298 ? 15.300 4.629 -19.882 1.00 96.44 298 PRO A O 1
ATOM 2439 N N . GLN A 1 299 ? 15.969 6.713 -20.358 1.00 96.12 299 GLN A N 1
ATOM 2440 C CA . GLN A 1 299 ? 15.626 7.330 -19.080 1.00 96.12 299 GLN A CA 1
ATOM 2441 C C . GLN A 1 299 ? 14.831 8.613 -19.326 1.00 96.12 299 GLN A C 1
ATOM 2443 O O . GLN A 1 299 ? 15.111 9.367 -20.262 1.00 96.12 299 GLN A O 1
ATOM 2448 N N . VAL A 1 300 ? 13.803 8.851 -18.512 1.00 95.50 300 VAL A N 1
ATOM 2449 C CA . VAL A 1 300 ? 12.835 9.937 -18.703 1.00 95.50 300 VAL A CA 1
ATOM 2450 C C . VAL A 1 300 ? 12.328 10.476 -17.370 1.00 95.50 300 VAL A C 1
ATOM 2452 O O . VAL A 1 300 ? 12.249 9.757 -16.376 1.00 95.50 300 VAL A O 1
ATOM 2455 N N . HIS A 1 301 ? 11.930 11.749 -17.369 1.00 93.25 301 HIS A N 1
ATOM 2456 C CA . HIS A 1 301 ? 11.197 12.354 -16.262 1.00 93.25 301 HIS A CA 1
ATOM 2457 C C . HIS A 1 301 ? 9.686 12.236 -16.475 1.00 93.25 301 HIS A C 1
ATOM 2459 O O . HIS A 1 301 ? 9.125 12.756 -17.455 1.00 93.25 301 HIS A O 1
ATOM 2465 N N . LEU A 1 302 ? 9.015 11.578 -15.537 1.00 89.12 302 LEU A N 1
ATOM 2466 C CA . LEU A 1 302 ? 7.575 11.361 -15.561 1.00 89.12 302 LEU A CA 1
ATOM 2467 C C . LEU A 1 302 ? 6.944 11.868 -14.277 1.00 89.12 302 LEU A C 1
ATOM 2469 O O . LEU A 1 302 ? 7.496 11.712 -13.192 1.00 89.12 302 LEU A O 1
ATOM 2473 N N . ASP A 1 303 ? 5.736 12.392 -14.402 1.00 84.25 303 ASP A N 1
ATOM 2474 C CA . ASP A 1 303 ? 4.892 12.620 -13.245 1.00 84.25 303 ASP A CA 1
ATOM 2475 C C . ASP A 1 303 ? 4.188 11.296 -12.952 1.00 84.25 303 ASP A C 1
ATOM 2477 O O . ASP A 1 303 ? 3.370 10.817 -13.748 1.00 84.25 303 ASP A O 1
ATOM 2481 N N . ILE A 1 304 ? 4.537 10.666 -11.830 1.00 78.38 304 ILE A N 1
ATOM 2482 C CA . ILE A 1 304 ? 3.835 9.487 -11.324 1.00 78.38 304 ILE A CA 1
ATOM 2483 C C . ILE A 1 304 ? 2.546 9.997 -10.687 1.00 78.38 304 ILE A C 1
ATOM 2485 O O . ILE A 1 304 ? 2.386 10.086 -9.469 1.00 78.38 304 ILE A O 1
ATOM 2489 N N . LEU A 1 305 ? 1.620 10.388 -11.556 1.00 64.94 305 LEU A N 1
ATOM 2490 C CA . LEU A 1 305 ? 0.298 10.839 -11.178 1.00 64.94 305 LEU A CA 1
ATOM 2491 C C . LEU A 1 305 ? -0.572 9.602 -11.045 1.00 64.94 305 LEU A C 1
ATOM 2493 O O . LEU A 1 305 ? -1.065 9.042 -12.023 1.00 64.94 305 LEU A O 1
ATOM 2497 N N . ASN A 1 306 ? -0.751 9.151 -9.809 1.00 68.62 306 ASN A N 1
ATOM 2498 C CA . ASN A 1 306 ? -1.892 8.311 -9.517 1.00 68.62 306 ASN A CA 1
ATOM 2499 C C . ASN A 1 306 ? -3.139 9.227 -9.570 1.00 68.62 306 ASN A C 1
ATOM 2501 O O . ASN A 1 306 ? -3.201 10.152 -8.756 1.00 68.62 306 ASN A O 1
ATOM 2505 N N . PRO A 1 307 ? -4.088 9.029 -10.515 1.00 62.53 307 PRO A N 1
ATOM 2506 C CA . PRO A 1 307 ? -5.198 9.953 -10.791 1.00 62.53 307 PRO A CA 1
ATOM 2507 C C . PRO A 1 307 ? -6.165 10.143 -9.610 1.00 62.53 307 PRO A C 1
ATOM 2509 O O . PRO A 1 307 ? -7.112 10.919 -9.713 1.00 62.53 307 PRO A O 1
ATOM 2512 N N . GLY A 1 308 ? -5.945 9.454 -8.489 1.00 62.44 308 GLY A N 1
ATOM 2513 C CA . GLY A 1 308 ? -6.575 9.735 -7.208 1.00 62.44 308 GLY A CA 1
ATOM 2514 C C . GLY A 1 308 ? -6.365 8.604 -6.206 1.00 62.44 308 GLY A C 1
ATOM 2515 O O . GLY A 1 308 ? -5.667 7.626 -6.461 1.00 62.44 308 GLY A O 1
ATOM 2516 N N . THR A 1 309 ? -7.022 8.703 -5.052 1.00 66.75 309 THR A N 1
ATOM 2517 C CA . THR A 1 309 ? -7.272 7.522 -4.218 1.00 66.75 309 THR A CA 1
ATOM 2518 C C . THR A 1 309 ? -8.157 6.551 -4.999 1.00 66.75 309 THR A C 1
ATOM 2520 O O . THR A 1 309 ? -9.110 6.975 -5.650 1.00 66.75 309 THR A O 1
ATOM 2523 N N . GLY A 1 310 ? -7.866 5.254 -4.941 1.00 88.31 310 GLY A N 1
ATOM 2524 C CA . GLY A 1 310 ? -8.742 4.231 -5.512 1.00 88.31 310 GLY A CA 1
ATOM 2525 C C . GLY A 1 310 ? -8.097 3.240 -6.466 1.00 88.31 310 GLY A C 1
ATOM 2526 O O . GLY A 1 310 ? -8.780 2.302 -6.877 1.00 88.31 310 GLY A O 1
ATOM 2527 N N . VAL A 1 311 ? -6.819 3.415 -6.816 1.00 93.06 311 VAL A N 1
ATOM 2528 C CA . VAL A 1 311 ? -6.170 2.594 -7.848 1.00 93.06 311 VAL A CA 1
ATOM 2529 C C . VAL A 1 311 ? -4.734 2.221 -7.477 1.00 93.06 311 VAL A C 1
ATOM 2531 O O . VAL A 1 311 ? -4.042 2.964 -6.778 1.00 93.06 311 VAL A O 1
ATOM 2534 N N . VAL A 1 312 ? -4.277 1.088 -8.008 1.00 95.50 312 VAL A N 1
ATOM 2535 C CA . VAL A 1 312 ? -2.858 0.730 -8.106 1.00 95.50 312 VAL A CA 1
ATOM 2536 C C . VAL A 1 312 ? -2.369 1.096 -9.504 1.00 95.50 312 VAL A C 1
ATOM 2538 O O . VAL A 1 312 ? -2.922 0.620 -10.496 1.00 95.50 312 VAL A O 1
ATOM 2541 N N . SER A 1 313 ? -1.350 1.949 -9.583 1.00 94.56 313 SER A N 1
ATOM 2542 C CA . SER A 1 313 ? -0.824 2.441 -10.859 1.00 94.56 313 SER A CA 1
ATOM 2543 C C . SER A 1 313 ? 0.326 1.582 -11.371 1.00 94.56 313 SER A C 1
ATOM 2545 O O . SER A 1 313 ? 1.242 1.240 -10.621 1.00 94.56 313 SER A O 1
ATOM 2547 N N . VAL A 1 314 ? 0.311 1.298 -12.669 1.00 95.75 314 VAL A N 1
ATOM 2548 C CA . VAL A 1 314 ? 1.409 0.677 -13.416 1.00 95.75 314 VAL A CA 1
ATOM 2549 C C . VAL A 1 314 ? 1.731 1.562 -14.617 1.00 95.75 314 VAL A C 1
ATOM 2551 O O . VAL A 1 314 ? 0.825 2.042 -15.293 1.00 95.75 314 VAL A O 1
ATOM 2554 N N . THR A 1 315 ? 3.009 1.773 -14.908 1.00 95.44 315 THR A N 1
ATOM 2555 C CA . THR A 1 315 ? 3.459 2.527 -16.085 1.00 95.44 315 THR A CA 1
ATOM 2556 C C . THR A 1 315 ? 4.226 1.613 -17.021 1.00 95.44 315 THR A C 1
ATOM 2558 O O . THR A 1 315 ? 5.058 0.832 -16.568 1.00 95.44 315 THR A O 1
ATOM 2561 N N . LYS A 1 316 ? 3.965 1.745 -18.321 1.00 96.44 316 LYS A N 1
ATOM 2562 C CA . LYS A 1 316 ? 4.745 1.159 -19.412 1.00 96.44 316 LYS A CA 1
ATOM 2563 C C . LYS A 1 316 ? 5.435 2.274 -20.179 1.00 96.44 316 LYS A C 1
ATOM 2565 O O . LYS A 1 316 ? 4.766 3.187 -20.663 1.00 96.44 316 LYS A O 1
ATOM 2570 N N . LEU A 1 317 ? 6.747 2.162 -20.323 1.00 97.12 317 LEU A N 1
ATOM 2571 C CA . LEU A 1 317 ? 7.542 2.967 -21.240 1.00 97.12 317 LEU A CA 1
ATOM 2572 C C . LEU A 1 317 ? 7.945 2.129 -22.437 1.00 97.12 317 LEU A C 1
ATOM 2574 O O . LEU A 1 317 ? 8.302 0.969 -22.271 1.00 97.12 317 LEU A O 1
ATOM 2578 N N . CYS A 1 318 ? 7.894 2.734 -23.615 1.00 97.25 318 CYS A N 1
ATOM 2579 C CA . CYS A 1 318 ? 8.347 2.153 -24.867 1.00 97.25 318 CYS A CA 1
ATOM 2580 C C . CYS A 1 318 ? 9.447 3.043 -25.444 1.00 97.25 318 CYS A C 1
ATOM 2582 O O . CYS A 1 318 ? 9.211 4.233 -25.651 1.00 97.25 318 CYS A O 1
ATOM 2584 N N . PHE A 1 319 ? 10.620 2.482 -25.728 1.00 98.19 319 PHE A N 1
ATOM 2585 C CA . PHE A 1 319 ? 11.756 3.179 -26.329 1.00 98.19 319 PHE A CA 1
ATOM 2586 C C . PHE A 1 319 ? 12.077 2.580 -27.698 1.00 98.19 319 PHE A C 1
ATOM 2588 O O . PHE A 1 319 ? 12.315 1.378 -27.823 1.00 98.19 319 PHE A O 1
ATOM 2595 N N . GLN A 1 320 ? 12.100 3.435 -28.719 1.00 98.12 320 GLN A N 1
ATOM 2596 C CA . GLN A 1 320 ? 12.525 3.059 -30.064 1.00 98.12 320 GLN A CA 1
ATOM 2597 C C . GLN A 1 320 ? 14.019 2.713 -30.053 1.00 98.12 320 GLN A C 1
ATOM 2599 O O . GLN A 1 320 ? 14.778 3.518 -29.534 1.00 98.12 320 GLN A O 1
ATOM 2604 N N . PRO A 1 321 ? 14.476 1.603 -30.652 1.00 97.56 321 PRO A N 1
ATOM 2605 C CA . PRO A 1 321 ? 15.891 1.241 -30.655 1.00 97.56 321 PRO A CA 1
ATOM 2606 C C . PRO A 1 321 ? 16.752 2.198 -31.496 1.00 97.56 321 PRO A C 1
ATOM 2608 O O . PRO A 1 321 ? 16.283 2.701 -32.525 1.00 97.56 321 PRO A O 1
ATOM 2611 N N . PRO A 1 322 ? 18.048 2.361 -31.157 1.00 97.25 322 PRO A N 1
ATOM 2612 C CA . PRO A 1 322 ? 19.009 2.999 -32.048 1.00 97.25 322 PRO A CA 1
ATOM 2613 C C . PRO A 1 322 ? 19.201 2.252 -33.376 1.00 97.25 322 PRO A C 1
ATOM 2615 O O . PRO A 1 322 ? 19.318 2.882 -34.429 1.00 97.25 322 PRO A O 1
ATOM 2618 N N . TYR A 1 323 ? 19.212 0.916 -33.314 1.00 95.19 323 TYR A N 1
ATOM 2619 C CA . TYR A 1 323 ? 19.254 -0.025 -34.438 1.00 95.19 323 TYR A CA 1
ATOM 2620 C C . TYR A 1 323 ? 18.734 -1.411 -33.996 1.00 95.19 323 TYR A C 1
ATOM 2622 O O . TYR A 1 323 ? 18.559 -1.657 -32.804 1.00 95.19 323 TYR A O 1
ATOM 2630 N N . ALA A 1 324 ? 18.474 -2.319 -34.941 1.00 95.06 324 ALA A N 1
ATOM 2631 C CA . ALA A 1 324 ? 17.904 -3.642 -34.650 1.00 95.06 324 ALA A CA 1
ATOM 2632 C C . ALA A 1 324 ? 18.745 -4.453 -33.643 1.00 95.06 324 ALA A C 1
ATOM 2634 O O . ALA A 1 324 ? 19.973 -4.425 -33.694 1.00 95.06 324 ALA A O 1
ATOM 2635 N N . ALA A 1 325 ? 18.088 -5.186 -32.740 1.00 93.38 325 ALA A N 1
ATOM 2636 C CA . ALA A 1 325 ? 18.719 -5.976 -31.677 1.00 93.38 325 ALA A CA 1
ATOM 2637 C C . ALA A 1 325 ? 19.610 -5.192 -30.681 1.00 93.38 325 ALA A C 1
ATOM 2639 O O . ALA A 1 325 ? 20.405 -5.796 -29.962 1.00 93.38 325 ALA A O 1
ATOM 2640 N N . PHE A 1 326 ? 19.471 -3.862 -30.584 1.00 96.44 326 PHE A N 1
ATOM 2641 C CA . PHE A 1 326 ? 20.287 -3.043 -29.677 1.00 96.44 326 PHE A CA 1
ATOM 2642 C C . PHE A 1 326 ? 20.135 -3.431 -28.193 1.00 96.44 326 PHE A C 1
ATOM 2644 O O . PHE A 1 326 ? 21.117 -3.466 -27.458 1.00 96.44 326 PHE A O 1
ATOM 2651 N N . TRP A 1 327 ? 18.917 -3.732 -27.740 1.00 95.12 327 TRP A N 1
ATOM 2652 C CA . TRP A 1 327 ? 18.598 -3.864 -26.312 1.00 95.12 327 TRP A CA 1
ATOM 2653 C C . TRP A 1 327 ? 19.072 -5.173 -25.654 1.00 95.12 327 TRP A C 1
ATOM 2655 O O . TRP A 1 327 ? 19.011 -5.293 -24.433 1.00 95.12 327 TRP A O 1
ATOM 2665 N N . GLY A 1 328 ? 19.567 -6.154 -26.408 1.00 91.06 328 GLY A N 1
ATOM 2666 C CA . GLY A 1 328 ? 20.123 -7.379 -25.827 1.00 91.06 328 GLY A CA 1
ATOM 2667 C C . GLY A 1 328 ? 19.073 -8.335 -25.243 1.00 91.06 328 GLY A C 1
ATOM 2668 O O . GLY A 1 328 ? 18.118 -8.694 -25.923 1.00 91.06 328 GLY A O 1
ATOM 2669 N N . SER A 1 329 ? 19.304 -8.832 -24.021 1.00 91.44 329 SER A N 1
ATOM 2670 C CA . SER A 1 329 ? 18.506 -9.914 -23.411 1.00 91.44 329 SER A CA 1
ATOM 2671 C C . SER A 1 329 ? 17.357 -9.407 -22.543 1.00 91.44 329 SER A C 1
ATOM 2673 O O . SER A 1 329 ? 17.508 -8.453 -21.785 1.00 91.44 329 SER A O 1
ATOM 2675 N N . GLU A 1 330 ? 16.229 -10.107 -22.607 1.00 93.31 330 GLU A N 1
ATOM 2676 C CA . GLU A 1 330 ? 15.022 -9.800 -21.842 1.00 93.31 330 GLU A CA 1
ATOM 2677 C C . GLU A 1 330 ? 15.042 -10.383 -20.427 1.00 93.31 330 GLU A C 1
ATOM 2679 O O . GLU A 1 330 ? 15.618 -11.442 -20.170 1.00 93.31 330 GLU A O 1
ATOM 2684 N N . PHE A 1 331 ? 14.314 -9.742 -19.515 1.00 92.44 331 PHE A N 1
ATOM 2685 C CA . PHE A 1 331 ? 13.926 -10.338 -18.243 1.00 92.44 331 PHE A CA 1
ATOM 2686 C C . PHE A 1 331 ? 12.612 -9.754 -17.723 1.00 92.44 331 PHE A C 1
ATOM 2688 O O . PHE A 1 331 ? 12.254 -8.602 -17.962 1.00 92.44 331 PHE A O 1
ATOM 2695 N N . SER A 1 332 ? 11.897 -10.549 -16.932 1.00 92.88 332 SER A N 1
ATOM 2696 C CA . SER A 1 332 ? 10.697 -10.107 -16.227 1.00 92.88 332 SER A CA 1
ATOM 2697 C C . SER A 1 332 ? 10.702 -10.665 -14.818 1.00 92.88 332 SER A C 1
ATOM 2699 O O . SER A 1 332 ? 10.701 -11.881 -14.609 1.00 92.88 332 SER A O 1
ATOM 2701 N N . PHE A 1 333 ? 10.628 -9.766 -13.847 1.00 93.69 333 PHE A N 1
ATOM 2702 C CA . PHE A 1 333 ? 10.164 -10.112 -12.518 1.00 93.69 333 PHE A CA 1
ATOM 2703 C C . PHE A 1 333 ? 8.659 -10.389 -12.574 1.00 93.69 333 PHE A C 1
ATOM 2705 O O . PHE A 1 333 ? 7.971 -10.085 -13.553 1.00 93.69 333 PHE A O 1
ATOM 2712 N N . LYS A 1 334 ? 8.143 -11.006 -11.516 1.00 94.88 334 LYS A N 1
ATOM 2713 C CA . LYS A 1 334 ? 6.712 -11.271 -11.358 1.00 94.88 334 LYS A CA 1
ATOM 2714 C C . LYS A 1 334 ? 6.287 -10.675 -10.019 1.00 94.88 334 LYS A C 1
ATOM 2716 O O . LYS A 1 334 ? 6.169 -11.441 -9.054 1.00 94.88 334 LYS A O 1
ATOM 2721 N N . PRO A 1 335 ? 6.183 -9.336 -9.953 1.00 97.31 335 PRO A N 1
ATOM 2722 C CA . PRO A 1 335 ? 6.059 -8.622 -8.700 1.00 97.31 335 PRO A CA 1
ATOM 2723 C C . PRO A 1 335 ? 4.716 -8.936 -8.061 1.00 97.31 335 PRO A C 1
ATOM 2725 O O . PRO A 1 335 ? 3.749 -9.321 -8.733 1.00 97.31 335 PRO A O 1
ATOM 2728 N N . TYR A 1 336 ? 4.665 -8.728 -6.757 1.00 97.75 336 TYR A N 1
ATOM 2729 C CA . TYR A 1 336 ? 3.447 -8.850 -5.989 1.00 97.75 336 TYR A CA 1
ATOM 2730 C C . TYR A 1 336 ? 3.004 -7.488 -5.478 1.00 97.75 336 TYR A C 1
ATOM 2732 O O . TYR A 1 336 ? 3.811 -6.583 -5.252 1.00 97.75 336 TYR A O 1
ATOM 2740 N N . PHE A 1 337 ? 1.708 -7.375 -5.236 1.00 97.81 337 PHE A N 1
ATOM 2741 C CA . PHE A 1 337 ? 1.155 -6.317 -4.423 1.00 97.81 337 PHE A CA 1
ATOM 2742 C C . PHE A 1 337 ? -0.019 -6.821 -3.588 1.00 97.81 337 PHE A C 1
ATOM 2744 O O . PHE A 1 337 ? -0.658 -7.818 -3.907 1.00 97.81 337 PHE A O 1
ATOM 2751 N N . TYR A 1 338 ? -0.327 -6.109 -2.517 1.00 97.94 338 TYR A N 1
ATOM 2752 C CA . TYR A 1 338 ? -1.630 -6.175 -1.868 1.00 97.94 338 TYR A CA 1
ATOM 2753 C C . TYR A 1 338 ? -2.067 -4.753 -1.555 1.00 97.94 338 TYR A C 1
ATOM 2755 O O . TYR A 1 338 ? -1.247 -3.832 -1.503 1.00 97.94 338 TYR A O 1
ATOM 2763 N N . PHE A 1 339 ? -3.354 -4.562 -1.319 1.00 97.00 339 PHE A N 1
ATOM 2764 C CA . PHE A 1 339 ? -3.892 -3.258 -0.976 1.00 97.00 339 PHE A CA 1
ATOM 2765 C C . PHE A 1 339 ? -4.854 -3.333 0.203 1.00 97.00 339 PHE A C 1
ATOM 2767 O O . PHE A 1 339 ? -5.350 -4.407 0.551 1.00 97.00 339 PHE A O 1
ATOM 2774 N N . HIS A 1 340 ? -5.112 -2.179 0.811 1.00 96.50 340 HIS A N 1
ATOM 2775 C CA . HIS A 1 340 ? -6.263 -1.986 1.681 1.00 96.50 340 HIS A CA 1
ATOM 2776 C C . HIS A 1 340 ? -7.275 -1.077 0.999 1.00 96.50 340 HIS A C 1
ATOM 2778 O O . HIS A 1 340 ? -6.889 -0.086 0.375 1.00 96.50 340 HIS A O 1
ATOM 2784 N N . ASP A 1 341 ? -8.561 -1.381 1.140 1.00 95.50 341 ASP A N 1
ATOM 2785 C CA . ASP A 1 341 ? -9.619 -0.445 0.763 1.00 95.50 341 ASP A CA 1
ATOM 2786 C C . ASP A 1 341 ? -9.752 0.708 1.780 1.00 95.50 341 ASP A C 1
ATOM 2788 O O . ASP A 1 341 ? -9.056 0.771 2.800 1.00 95.50 341 ASP A O 1
ATOM 2792 N N . GLU A 1 342 ? -10.643 1.655 1.500 1.00 93.88 342 GLU A N 1
ATOM 2793 C CA . GLU A 1 342 ? -10.926 2.807 2.363 1.00 93.88 342 GLU A CA 1
ATOM 2794 C C . GLU A 1 342 ? -11.351 2.447 3.790 1.00 93.88 342 GLU A C 1
ATOM 2796 O O . GLU A 1 342 ? -11.158 3.262 4.693 1.00 93.88 342 GLU A O 1
ATOM 2801 N N . TYR A 1 343 ? -11.839 1.230 4.022 1.00 94.81 343 TYR A N 1
ATOM 2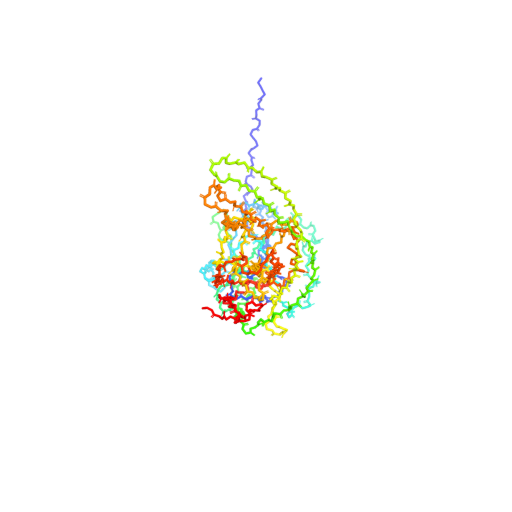802 C CA . TYR A 1 343 ? -12.222 0.718 5.335 1.00 94.81 343 TYR A CA 1
ATOM 2803 C C . TYR A 1 343 ? -11.156 -0.187 5.966 1.00 94.81 343 TYR A C 1
ATOM 2805 O O . TYR A 1 343 ? -11.347 -0.703 7.068 1.00 94.81 343 TYR A O 1
ATOM 2813 N N . GLY A 1 344 ? -10.015 -0.370 5.304 1.00 95.62 344 GLY A N 1
ATOM 2814 C CA . GLY A 1 344 ? -8.908 -1.172 5.803 1.00 95.62 344 GLY A CA 1
ATOM 2815 C C . GLY A 1 344 ? -9.027 -2.666 5.511 1.00 95.62 344 GLY A C 1
ATOM 2816 O O . GLY A 1 344 ? -8.228 -3.431 6.052 1.00 95.62 344 GLY A O 1
ATOM 2817 N N . ASN A 1 345 ? -9.977 -3.105 4.677 1.00 96.56 345 ASN A N 1
ATOM 2818 C CA . ASN A 1 345 ? -10.035 -4.507 4.270 1.00 96.56 345 ASN A CA 1
ATOM 2819 C C . ASN A 1 345 ? -8.878 -4.810 3.327 1.00 96.56 345 ASN A C 1
ATOM 2821 O O . ASN A 1 345 ? -8.647 -4.075 2.367 1.00 96.56 345 ASN A O 1
ATOM 2825 N N . LYS A 1 346 ? -8.148 -5.883 3.617 1.00 96.75 346 LYS A N 1
ATOM 2826 C CA . LYS A 1 346 ? -6.949 -6.268 2.878 1.00 96.75 346 LYS A CA 1
ATOM 2827 C C . LYS A 1 346 ? -7.311 -7.197 1.716 1.00 96.75 346 LYS A C 1
ATOM 2829 O O . LYS A 1 346 ? -8.094 -8.126 1.896 1.00 96.75 346 LYS A O 1
ATOM 2834 N N . SER A 1 347 ? -6.702 -6.982 0.555 1.00 97.81 347 SER A N 1
ATOM 2835 C CA . SER A 1 347 ? -6.725 -7.958 -0.533 1.00 97.81 347 SER A CA 1
ATOM 2836 C C . SER A 1 347 ? -5.852 -9.179 -0.242 1.00 97.81 347 SER A C 1
ATOM 2838 O O . SER A 1 347 ? -4.981 -9.163 0.635 1.00 97.81 347 SER A O 1
ATOM 2840 N N . ASN A 1 348 ? -6.017 -10.216 -1.057 1.00 97.44 348 ASN A N 1
ATOM 2841 C CA . ASN A 1 348 ? -4.980 -11.221 -1.244 1.00 97.44 348 ASN A CA 1
ATOM 2842 C C . ASN A 1 348 ? -3.671 -10.581 -1.725 1.00 97.44 348 ASN A C 1
ATOM 2844 O O . ASN A 1 348 ? -3.631 -9.425 -2.165 1.00 97.44 348 ASN A O 1
ATOM 2848 N N . ASN A 1 349 ? -2.595 -11.358 -1.657 1.00 97.88 349 ASN A N 1
ATOM 2849 C CA . ASN A 1 349 ? -1.403 -11.041 -2.423 1.00 97.88 349 ASN A CA 1
ATOM 2850 C C . ASN A 1 349 ? -1.714 -11.324 -3.897 1.00 97.88 349 ASN A C 1
ATOM 2852 O O . ASN A 1 349 ? -2.141 -12.420 -4.248 1.00 97.88 349 ASN A O 1
ATOM 2856 N N . ILE A 1 350 ? -1.518 -10.323 -4.742 1.00 98.44 350 ILE A N 1
ATOM 2857 C CA . ILE A 1 350 ? -1.844 -10.353 -6.162 1.00 98.44 350 ILE A CA 1
ATOM 2858 C C . ILE A 1 350 ? -0.545 -10.225 -6.934 1.00 98.44 350 ILE A C 1
ATOM 2860 O O . ILE A 1 350 ? 0.290 -9.373 -6.634 1.00 98.44 350 ILE A O 1
ATOM 2864 N N . ARG A 1 351 ? -0.368 -11.079 -7.932 1.00 97.81 351 ARG A N 1
ATOM 2865 C CA . ARG A 1 351 ? 0.817 -11.115 -8.778 1.00 97.81 351 ARG A CA 1
ATOM 2866 C C . ARG A 1 351 ? 0.523 -10.509 -10.140 1.00 97.81 351 ARG A C 1
ATOM 2868 O O . ARG A 1 351 ? -0.528 -10.778 -10.718 1.00 97.81 351 ARG A O 1
ATOM 2875 N N . ILE A 1 352 ? 1.478 -9.750 -10.673 1.00 97.62 352 ILE A N 1
ATOM 2876 C CA . ILE A 1 352 ? 1.458 -9.307 -12.071 1.00 97.62 352 ILE A CA 1
ATOM 2877 C C . ILE A 1 352 ? 2.215 -10.317 -12.928 1.00 97.62 352 ILE A C 1
ATOM 2879 O O . ILE A 1 352 ? 3.376 -10.634 -12.655 1.00 97.62 352 ILE A O 1
ATOM 2883 N N . ILE A 1 353 ? 1.556 -10.802 -13.980 1.00 96.62 353 ILE A N 1
ATOM 2884 C CA . ILE A 1 353 ? 2.130 -11.722 -14.960 1.00 96.62 353 ILE A CA 1
ATOM 2885 C C . ILE A 1 353 ? 2.117 -11.063 -16.335 1.00 96.62 353 ILE A C 1
ATOM 2887 O O . ILE A 1 353 ? 1.053 -10.769 -16.879 1.00 96.62 353 ILE A O 1
ATOM 2891 N N . MET A 1 354 ? 3.306 -10.865 -16.903 1.00 96.62 354 MET A N 1
ATOM 2892 C CA . MET A 1 354 ? 3.454 -10.401 -18.281 1.00 96.62 354 MET A CA 1
ATOM 2893 C C . MET A 1 354 ? 2.891 -11.432 -19.261 1.00 96.62 354 MET A C 1
ATOM 2895 O O . MET A 1 354 ? 3.120 -12.638 -19.121 1.00 96.62 354 MET A O 1
ATOM 2899 N N . ASN A 1 355 ? 2.140 -10.951 -20.247 1.00 95.38 355 ASN A N 1
ATOM 2900 C CA . ASN A 1 355 ? 1.626 -11.767 -21.335 1.00 95.38 355 ASN A CA 1
ATOM 2901 C C . ASN A 1 355 ? 2.730 -12.050 -22.361 1.00 95.38 355 ASN A C 1
ATOM 2903 O O . ASN A 1 355 ? 3.755 -11.376 -22.405 1.00 95.38 355 ASN A O 1
ATOM 2907 N N . LYS A 1 356 ? 2.503 -13.051 -23.219 1.00 91.38 356 LYS A N 1
ATOM 2908 C CA . LYS A 1 356 ? 3.457 -13.451 -24.271 1.00 91.38 356 LYS A CA 1
ATOM 2909 C C . LYS A 1 356 ? 3.702 -12.375 -25.333 1.00 91.38 356 LYS A C 1
ATOM 2911 O O . LYS A 1 356 ? 4.623 -12.525 -26.121 1.00 91.38 356 LYS A O 1
ATOM 2916 N N . ASP A 1 357 ? 2.854 -11.351 -25.386 1.00 90.88 357 ASP A N 1
ATOM 2917 C CA . ASP A 1 357 ? 3.002 -10.219 -26.301 1.00 90.88 357 ASP A CA 1
ATOM 2918 C C . ASP A 1 357 ? 4.028 -9.188 -25.809 1.00 90.88 357 ASP A C 1
ATOM 2920 O O . ASP A 1 357 ? 4.259 -8.209 -26.506 1.00 90.88 357 ASP A O 1
ATOM 2924 N N . ASN A 1 358 ? 4.597 -9.366 -24.606 1.00 89.88 358 ASN A N 1
ATOM 2925 C CA . ASN A 1 358 ? 5.528 -8.443 -23.949 1.00 89.88 358 ASN A CA 1
ATOM 2926 C C . ASN A 1 358 ? 4.998 -7.009 -23.735 1.00 89.88 358 ASN A C 1
ATOM 2928 O O . ASN A 1 358 ? 5.709 -6.141 -23.227 1.00 89.88 358 ASN A O 1
ATOM 2932 N N . GLN A 1 359 ? 3.730 -6.758 -24.059 1.00 91.88 359 GLN A N 1
ATOM 2933 C CA . GLN A 1 359 ? 3.121 -5.431 -24.093 1.00 91.88 359 GLN A CA 1
ATOM 2934 C C . GLN A 1 359 ? 1.938 -5.292 -23.135 1.00 91.88 359 GLN A C 1
ATOM 2936 O O . GLN A 1 359 ? 1.536 -4.162 -22.825 1.00 91.88 359 GLN A O 1
ATOM 2941 N N . SER A 1 360 ? 1.402 -6.406 -22.641 1.00 93.88 360 SER A N 1
ATOM 2942 C CA . SER A 1 360 ? 0.291 -6.443 -21.698 1.00 93.88 360 SER A CA 1
ATOM 2943 C C . SER A 1 360 ? 0.553 -7.410 -20.538 1.00 93.88 360 SER A C 1
ATOM 2945 O O . SER A 1 360 ? 1.525 -8.167 -20.524 1.00 93.88 360 SER A O 1
ATOM 2947 N N . PHE A 1 361 ? -0.301 -7.362 -19.517 1.00 97.38 361 PHE A N 1
ATOM 2948 C CA . PHE A 1 361 ? -0.207 -8.226 -18.343 1.00 97.38 361 PHE A CA 1
ATOM 2949 C C . PHE A 1 361 ? -1.593 -8.611 -17.827 1.00 97.38 361 PHE A C 1
ATOM 2951 O O . PHE A 1 361 ? -2.596 -7.979 -18.159 1.00 97.38 361 PHE A O 1
ATOM 2958 N N . HIS A 1 362 ? -1.637 -9.640 -16.986 1.00 97.38 362 HIS A N 1
ATOM 2959 C CA . HIS A 1 362 ? -2.819 -10.028 -16.223 1.00 97.38 362 HIS A CA 1
ATOM 2960 C C . HIS A 1 362 ? -2.483 -10.210 -14.738 1.00 97.38 362 HIS A C 1
ATOM 2962 O O . HIS A 1 362 ? -1.314 -10.215 -14.338 1.00 97.38 362 HIS A O 1
ATOM 2968 N N . LEU A 1 363 ? -3.531 -10.314 -13.920 1.00 98.12 363 LEU A N 1
ATOM 2969 C CA . LEU A 1 363 ? -3.448 -10.450 -12.469 1.00 98.12 363 LEU A CA 1
ATOM 2970 C C . LEU A 1 363 ? -3.862 -11.860 -12.057 1.00 98.12 363 LEU A C 1
ATOM 2972 O O . LEU A 1 363 ? -4.825 -12.394 -12.604 1.00 98.12 363 LEU A O 1
ATOM 2976 N N . ILE A 1 364 ? -3.162 -12.431 -11.080 1.00 97.75 364 ILE A N 1
ATOM 2977 C CA . ILE A 1 364 ? -3.540 -13.693 -10.431 1.00 97.75 364 ILE A CA 1
ATOM 2978 C C . ILE A 1 364 ? -3.367 -13.573 -8.918 1.00 97.75 364 ILE A C 1
ATOM 2980 O O . ILE A 1 364 ? -2.492 -12.841 -8.453 1.00 97.75 364 ILE A O 1
ATOM 2984 N N . ASP A 1 365 ? -4.176 -14.297 -8.150 1.00 96.81 365 ASP A N 1
ATOM 2985 C CA . ASP A 1 365 ? -3.920 -14.488 -6.723 1.00 96.81 365 ASP A CA 1
ATOM 2986 C C . ASP A 1 365 ? -2.679 -15.373 -6.512 1.00 96.81 365 ASP A C 1
ATOM 2988 O O . ASP A 1 365 ? -2.374 -16.245 -7.334 1.00 96.81 365 ASP A O 1
ATOM 2992 N N . ALA A 1 366 ? -1.947 -15.108 -5.430 1.00 90.19 366 ALA A N 1
ATOM 2993 C CA . ALA A 1 366 ? -0.680 -15.750 -5.082 1.00 90.19 366 ALA A CA 1
ATOM 2994 C C . ALA A 1 366 ? -0.771 -16.689 -3.880 1.00 90.19 366 ALA A C 1
ATOM 2996 O O . ALA A 1 366 ? -1.472 -16.329 -2.904 1.00 90.19 366 ALA A O 1
#

Sequence (366 aa):
MKSKKQHHEKTEIISGLNIFQVHSILKTMKIYANGKMQARVTVFIQAYDANKKPVLLSEDQLASIKLIDYITGKELSGKWSYNAKKNKYIHTPPDNLFSQTSYSLYEEQENKTVQHYTYWVTTHDVNTINISAQIILNNKKYNIQEGSKFNSYVTVVGDAPIHHTADSLTIEEQKDIKSGKYKSEVETYVDIINKTLASHTNYYKWSQSNYYIKLKKGYGYAIKDAYVWQTANDDDPSNIEFRRFSYLIDHDNLYLFFIWGTYQEENKYVGYPDITNNVIQPTGDTSPPLITATTASPQVHLDILNPGTGVVSVTKLCFQPPYAAFWGSEFSFKPYFYFHDEYGNKSNNIRIIMNKDNQSFHLIDA

pLDDT: mean 89.07, std 14.56, range [31.7, 98.44]

Nearest PDB structures (foldseek):
  3wip-assembly2_G  TM=1.589E-01  e=9.902E-01  Lymnaea stagnalis
  3wip-assembly1_B  TM=1.506E-01  e=2.012E+00  Lymnaea stagnalis
  4kf5-assembly2_D  TM=1.272E-01  e=1.213E+00  synthetic construct
  3u8m-assembly2_I  TM=1.516E-01  e=3.695E+00  Lymnaea stagnalis
  5kbp-assembly1_B  TM=9.977E-02  e=7.687E-01  Enterococcus faecalis V583

Organism: NCBI:txid290109

Mean predicted aligned error: 8.19 Å

Foldseek 3Di:
DDDDDDPPPPPAQFPFWPDWAKDFQDLEFEAAQQQFAWGKIKIKTWTAGPVRHTDDDDPVQQVQKFKAFQAPRHGQDDQKDKDQDDDQFDHHDPVCPDDPDDDCPVVVPPPVRMDMGMMIMHGNDQAKTWIWIWGAHPNDIDTAHPPGPHDYTGMYGHHHFQEAFLVQKDKDKDWQPDKDWFKKKKWKAQPVVRGTPDIDIDIWMKGKMKIWIFGDPPRDAFFAWKQKDFFPADDDQLDQRHQWFWFDADPNKTKIKGWQTPDWDAFRKHFDAKAKDWDWDDDPPPDGIMIIIMITDGIGTDGPDPVDTGTTMMMMMIIHDPDHCRSPDIDGTFMWMWTAHSSGRIYATKTWAQDPNNPDTGIHGD

Secondary structure (DSSP, 8-state):
---------------EEEEEEEE-SSSEEEEESSSS--EEEEEEEEEE-TTS-EEPPPHHHHHT-EEEETTT-PBP-TTEEEES---SS--S-TT--S-SS---TTTSS--TT-EEEEEEEEESSSSEEEEEEEEEETTEEEEB-TTSSB---EEEEEEPPP-B-GGGEEEEEEEEEEEEEEEEEEEEEEGGGTEEEEEEEEEEEEEEEEEEEEEPTTS---EEEEEEESSSBSS-TTSTTBTB-EEEEETTEEEEEEEEET--EEEEEEE---EEEEEEEPPPTTSPPEEEEEEE--EEEEEE---STBEEEEEEEEE--SSTTTT---EE---EEEEEETT-PBBPPEEEEE-TTSS-EEEEE-